Protein AF-A0AAU7DEF0-F1 (afdb_monomer)

Radius of gyration: 30.62 Å; Cα contacts (8 Å, |Δi|>4): 410; chains: 1; bounding box: 79×46×100 Å

Secondary structure (DSSP, 8-state):
-HHHHHHHHHHHHHHHHHHHHHHHHHHHHHHHHHHHHHHHHHHHHHHHHHHHHHHHHHHH-GGGGPPPEE-S----PPEEEEEEEETTEEEEEETT-EEEEETTEEEEEETTEEEEEPPPPPTTT-HHHHTTTT-HHHHHHH-HHHHT-HHHHHHHHHT--GGGS-TTSTT-HHHHHHHHHHHHHHHHHHHT-SSSTT----EEEEEETTEEEEEEEETTSTT-EEEEEEE-TT--EEEEEEEEPTT---SS-HHHHHHHHHT-EEPPP-

Nearest PDB structures (foldseek):
  9c83-assembly1_A  TM=1.981E-01  e=1.181E+00  Escherichia coli
  8aji-assembly3_C  TM=2.945E-01  e=8.736E+00  Lactiplantibacillus plantarum
  1o07-assembly2_B  TM=1.984E-01  e=5.855E+00  Escherichia coli

Structure (mmCIF, N/CA/C/O backbone):
data_AF-A0AAU7DEF0-F1
#
_entry.id   AF-A0AAU7DEF0-F1
#
loop_
_atom_site.group_PDB
_atom_site.id
_atom_site.type_symbol
_atom_site.label_atom_id
_atom_site.label_alt_id
_atom_site.label_comp_id
_atom_site.label_asym_id
_atom_site.label_entity_id
_atom_site.label_seq_id
_atom_site.pdbx_PDB_ins_code
_atom_site.Cartn_x
_atom_site.Cartn_y
_atom_site.Cartn_z
_atom_site.occupancy
_atom_site.B_iso_or_equiv
_atom_site.auth_seq_id
_atom_site.auth_comp_id
_atom_site.auth_asym_id
_atom_site.auth_atom_id
_atom_site.pdbx_PDB_model_num
ATOM 1 N N . MET A 1 1 ? 47.633 28.337 -73.978 1.00 61.78 1 MET A N 1
ATOM 2 C CA . MET A 1 1 ? 47.376 28.626 -72.546 1.00 61.78 1 MET A CA 1
ATOM 3 C C . MET A 1 1 ? 46.068 28.000 -72.057 1.00 61.78 1 MET A C 1
ATOM 5 O O . MET A 1 1 ? 46.052 27.521 -70.930 1.00 61.78 1 MET A O 1
ATOM 9 N N . GLU A 1 2 ? 45.017 27.921 -72.883 1.00 69.06 2 GLU A N 1
ATOM 10 C CA . GLU A 1 2 ? 43.726 27.292 -72.529 1.00 69.06 2 GLU A CA 1
ATOM 11 C C . GLU A 1 2 ? 43.809 25.808 -72.125 1.00 69.06 2 GLU A C 1
ATOM 13 O O . GLU A 1 2 ? 43.290 25.438 -71.073 1.00 69.06 2 GLU A O 1
ATOM 18 N N . ASP A 1 3 ? 44.541 24.969 -72.865 1.00 70.81 3 ASP A N 1
ATOM 19 C CA . ASP A 1 3 ? 44.626 23.524 -72.568 1.00 70.81 3 ASP A CA 1
ATOM 20 C C . ASP A 1 3 ? 45.270 23.202 -71.211 1.00 70.81 3 ASP A C 1
ATOM 22 O O . ASP A 1 3 ? 44.904 22.237 -70.534 1.00 70.81 3 ASP A O 1
ATOM 26 N N . GLN A 1 4 ? 46.220 24.030 -70.765 1.00 70.25 4 GLN A N 1
ATOM 27 C CA . GLN A 1 4 ? 46.799 23.889 -69.430 1.00 70.25 4 GLN A CA 1
ATOM 28 C C . GLN A 1 4 ? 45.780 24.251 -68.347 1.00 70.25 4 GLN A C 1
ATOM 30 O O . GLN A 1 4 ? 45.688 23.536 -67.349 1.00 70.25 4 GLN A O 1
ATOM 35 N N . ALA A 1 5 ? 44.988 25.308 -68.544 1.00 70.94 5 ALA A N 1
ATOM 36 C CA . ALA A 1 5 ? 43.954 25.710 -67.595 1.00 70.94 5 ALA A CA 1
ATOM 37 C C . ALA A 1 5 ? 42.873 24.625 -67.436 1.00 70.94 5 ALA A C 1
ATOM 39 O O . ALA A 1 5 ? 42.496 24.301 -66.308 1.00 70.94 5 ALA A O 1
ATOM 40 N N . LEU A 1 6 ? 42.457 23.986 -68.536 1.00 72.25 6 LEU A N 1
ATOM 41 C CA . LEU A 1 6 ? 41.497 22.874 -68.529 1.00 72.25 6 LEU A CA 1
ATOM 42 C C . LEU A 1 6 ? 42.032 21.635 -67.788 1.00 72.25 6 LEU A C 1
ATOM 44 O O . LEU A 1 6 ? 41.324 21.017 -66.989 1.00 72.25 6 LEU A O 1
ATOM 48 N N . LYS A 1 7 ? 43.314 21.300 -67.973 1.00 74.06 7 LYS A N 1
ATOM 49 C CA . LYS A 1 7 ? 43.960 20.181 -67.268 1.00 74.06 7 LYS A CA 1
ATOM 50 C C . LYS A 1 7 ? 44.062 20.432 -65.759 1.00 74.06 7 LYS A C 1
ATOM 52 O O . LYS A 1 7 ? 43.766 19.542 -64.960 1.00 74.06 7 LYS A O 1
ATOM 57 N N . TRP A 1 8 ? 44.428 21.650 -65.359 1.00 71.12 8 TRP A N 1
ATOM 58 C CA . TRP A 1 8 ? 44.463 22.058 -63.950 1.00 71.12 8 TRP A CA 1
ATOM 59 C C . TRP A 1 8 ? 43.072 22.074 -63.308 1.00 71.12 8 TRP A C 1
ATOM 61 O O . TRP A 1 8 ? 42.929 21.722 -62.133 1.00 71.12 8 TRP A O 1
ATOM 71 N N . TRP A 1 9 ? 42.045 22.419 -64.083 1.00 75.00 9 TRP A N 1
ATOM 72 C CA . TRP A 1 9 ? 40.653 22.381 -63.651 1.00 75.00 9 TRP A CA 1
ATOM 73 C C . TRP A 1 9 ? 40.199 20.947 -63.334 1.00 75.00 9 TRP A C 1
ATOM 75 O O . TRP A 1 9 ? 39.741 20.688 -62.220 1.00 75.00 9 TRP A O 1
ATOM 85 N N . HIS A 1 10 ? 40.440 19.977 -64.223 1.00 73.19 10 HIS A N 1
ATOM 86 C CA . HIS A 1 10 ? 40.107 18.567 -63.968 1.00 73.19 10 HIS A CA 1
ATOM 87 C C . HIS A 1 10 ? 40.844 17.969 -62.758 1.00 73.19 10 HIS A C 1
ATOM 89 O O . HIS A 1 10 ? 40.244 17.236 -61.966 1.00 73.19 10 HIS A O 1
ATOM 95 N N . VAL A 1 11 ? 42.125 18.306 -62.561 1.00 76.50 11 VAL A N 1
ATOM 96 C CA . VAL A 1 11 ? 42.901 17.840 -61.397 1.00 76.50 11 VAL A CA 1
ATOM 97 C C . VAL A 1 11 ? 42.332 18.396 -60.086 1.00 76.50 11 VAL A C 1
ATOM 99 O O . VAL A 1 11 ? 42.209 17.649 -59.111 1.00 76.50 11 VAL A O 1
ATOM 102 N N . ARG A 1 12 ? 41.929 19.675 -60.057 1.00 77.81 12 ARG A N 1
ATOM 103 C CA . ARG A 1 12 ? 41.302 20.305 -58.881 1.00 77.81 12 ARG A CA 1
ATOM 104 C C . ARG A 1 12 ? 39.966 19.659 -58.520 1.00 77.81 12 ARG A C 1
ATOM 106 O O . ARG A 1 12 ? 39.762 19.339 -57.351 1.00 77.81 12 ARG A O 1
ATOM 113 N N . TRP A 1 13 ? 39.103 19.392 -59.499 1.00 77.25 13 TRP A N 1
ATOM 114 C CA . TRP A 1 13 ? 37.825 18.710 -59.259 1.00 77.25 13 TRP A CA 1
ATOM 115 C C . TRP A 1 13 ? 38.003 17.255 -58.816 1.00 77.25 13 TRP A C 1
ATOM 117 O O . TRP A 1 13 ? 37.311 16.804 -57.905 1.00 77.25 13 TRP A O 1
ATOM 127 N N . GLY A 1 14 ? 38.986 16.534 -59.365 1.00 76.81 14 GLY A N 1
ATOM 128 C CA . GLY A 1 14 ? 39.322 15.179 -58.916 1.00 76.81 14 GLY A CA 1
ATOM 129 C C . GLY A 1 14 ? 39.906 15.119 -57.496 1.00 76.81 14 GLY A C 1
ATOM 130 O O . GLY A 1 14 ? 39.751 14.111 -56.801 1.00 76.81 14 GLY A O 1
ATOM 131 N N . LEU A 1 15 ? 40.582 16.179 -57.035 1.00 76.44 15 LEU A N 1
ATOM 132 C CA . LEU A 1 15 ? 41.017 16.311 -55.639 1.00 76.44 15 LEU A CA 1
ATOM 133 C C . LEU A 1 15 ? 39.848 16.681 -54.719 1.00 76.44 15 LEU A C 1
ATOM 135 O O . LEU A 1 15 ? 39.670 16.037 -53.687 1.00 76.44 15 LEU A O 1
ATOM 139 N N . ALA A 1 16 ? 39.028 17.658 -55.114 1.00 77.56 16 ALA A N 1
ATOM 140 C CA . ALA A 1 16 ? 37.844 18.074 -54.365 1.00 77.56 16 ALA A CA 1
ATOM 141 C C . ALA A 1 16 ? 36.856 16.911 -54.177 1.00 77.56 16 ALA A C 1
ATOM 143 O O . ALA A 1 16 ? 36.425 16.653 -53.058 1.00 77.56 16 ALA A O 1
ATOM 144 N N . GLY A 1 17 ? 36.583 16.131 -55.229 1.00 76.44 17 GLY A N 1
ATOM 145 C CA . GLY A 1 17 ? 35.729 14.942 -55.152 1.00 76.44 17 GLY A CA 1
ATOM 146 C C . GLY A 1 17 ? 36.276 13.862 -54.212 1.00 76.44 17 GLY A C 1
ATOM 147 O O . GLY A 1 17 ? 35.520 13.282 -53.434 1.00 76.44 17 GLY A O 1
ATOM 148 N N . ARG A 1 18 ? 37.599 13.633 -54.196 1.00 81.38 18 ARG A N 1
ATOM 149 C CA . ARG A 1 18 ? 38.240 12.707 -53.241 1.00 81.38 18 ARG A CA 1
ATOM 150 C C . ARG A 1 18 ? 38.156 13.204 -51.799 1.00 81.38 18 ARG A C 1
ATOM 152 O O . ARG A 1 18 ? 37.965 12.395 -50.895 1.00 81.38 18 ARG A O 1
ATOM 159 N N . ILE A 1 19 ? 38.285 14.511 -51.579 1.00 82.94 19 ILE A N 1
ATOM 160 C CA . ILE A 1 19 ? 38.142 15.131 -50.257 1.00 82.94 19 ILE A CA 1
ATOM 161 C C . ILE A 1 19 ? 36.691 15.004 -49.773 1.00 82.94 19 ILE A C 1
ATOM 163 O O . ILE A 1 19 ? 36.466 14.483 -48.684 1.00 82.94 19 ILE A O 1
ATOM 167 N N . ILE A 1 20 ? 35.711 15.376 -50.601 1.00 82.75 20 ILE A N 1
ATOM 168 C CA . ILE A 1 20 ? 34.277 15.267 -50.289 1.00 82.75 20 ILE A CA 1
ATOM 169 C C . ILE A 1 20 ? 33.883 13.809 -50.021 1.00 82.75 20 ILE A C 1
ATOM 171 O O . ILE A 1 20 ? 33.224 13.533 -49.025 1.00 82.75 20 ILE A O 1
ATOM 175 N N . SER A 1 21 ? 34.341 12.859 -50.843 1.00 84.38 21 SER A N 1
ATOM 176 C CA . SER A 1 21 ? 34.092 11.425 -50.638 1.00 84.38 21 SER A CA 1
ATOM 177 C C . SER A 1 21 ? 34.670 10.923 -49.308 1.00 84.38 21 SER A C 1
ATOM 179 O O . SER A 1 21 ? 33.987 10.220 -48.565 1.00 84.38 21 SER A O 1
ATOM 181 N N . ARG A 1 22 ? 35.893 11.336 -48.945 1.00 86.44 22 ARG A N 1
ATOM 182 C CA . ARG A 1 22 ? 36.489 11.001 -47.641 1.00 86.44 22 ARG A CA 1
ATOM 183 C C . ARG A 1 22 ? 35.699 11.607 -46.482 1.00 86.44 22 ARG A C 1
ATOM 185 O O . ARG A 1 22 ? 35.439 10.898 -45.514 1.00 86.44 22 ARG A O 1
ATOM 192 N N . PHE A 1 23 ? 35.275 12.866 -46.587 1.00 88.44 23 PHE A N 1
ATOM 193 C CA . PHE A 1 23 ? 34.421 13.501 -45.579 1.00 88.44 23 PHE A CA 1
ATOM 194 C C . PHE A 1 23 ? 33.060 12.807 -45.449 1.00 88.44 23 PHE A C 1
ATOM 196 O O . PHE A 1 23 ? 32.609 12.578 -44.329 1.00 88.44 23 PHE A O 1
ATOM 203 N N . ALA A 1 24 ? 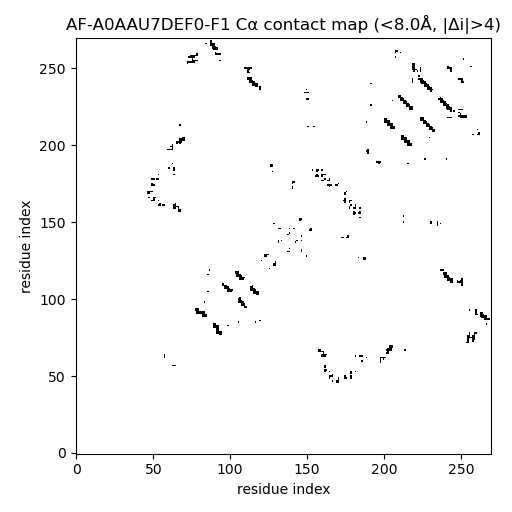32.431 12.406 -46.556 1.00 86.81 24 ALA A N 1
ATOM 204 C CA . ALA A 1 24 ? 31.174 11.658 -46.552 1.00 86.81 24 ALA A CA 1
ATOM 205 C C . ALA A 1 24 ? 31.326 10.280 -45.881 1.00 86.81 24 ALA A C 1
ATOM 207 O O . ALA A 1 24 ? 30.497 9.890 -45.066 1.00 86.81 24 ALA A O 1
ATOM 208 N N . ILE A 1 25 ? 32.422 9.562 -46.150 1.00 89.62 25 ILE A N 1
ATOM 209 C CA . ILE A 1 25 ? 32.708 8.272 -45.501 1.00 89.62 25 ILE A CA 1
ATOM 210 C C . ILE A 1 25 ? 32.951 8.456 -43.997 1.00 89.62 25 ILE A C 1
ATOM 212 O O . ILE A 1 25 ? 32.441 7.679 -43.193 1.00 89.62 25 ILE A O 1
ATOM 216 N N . VAL A 1 26 ? 33.728 9.469 -43.597 1.00 92.56 26 VAL A N 1
ATOM 217 C CA . VAL A 1 26 ? 34.015 9.739 -42.178 1.00 92.56 26 VAL A CA 1
ATOM 218 C C . VAL A 1 26 ? 32.749 10.171 -41.436 1.00 92.56 26 VAL A C 1
ATOM 220 O O . VAL A 1 26 ? 32.452 9.615 -40.383 1.00 92.56 26 VAL A O 1
ATOM 223 N N . SER A 1 27 ? 31.970 11.100 -41.993 1.00 91.38 27 SER A N 1
ATOM 224 C CA . SER A 1 27 ? 30.695 11.533 -41.404 1.00 91.38 27 SER A CA 1
ATOM 225 C C . SER A 1 27 ? 29.680 10.392 -41.331 1.00 91.38 27 SER A C 1
ATOM 227 O O . SER A 1 27 ? 29.086 10.194 -40.277 1.00 91.38 27 SER A O 1
ATOM 229 N N . GLY A 1 28 ? 29.553 9.571 -42.377 1.00 92.31 28 GLY A N 1
ATOM 230 C CA . GLY A 1 28 ? 28.708 8.375 -42.357 1.00 92.31 28 GLY A CA 1
ATOM 231 C C . GLY A 1 28 ? 29.105 7.385 -41.258 1.00 92.31 28 GLY A C 1
ATOM 232 O O . GLY A 1 28 ? 28.240 6.877 -40.548 1.00 92.31 28 GLY A O 1
ATOM 233 N N . LYS A 1 29 ? 30.411 7.161 -41.045 1.00 94.75 29 LYS A N 1
ATOM 234 C CA . LYS A 1 29 ? 30.912 6.332 -39.934 1.00 94.75 29 LYS A CA 1
ATOM 235 C C . LYS A 1 29 ? 30.596 6.933 -38.565 1.00 94.75 29 LYS A C 1
ATOM 237 O O . LYS A 1 29 ? 30.200 6.193 -37.672 1.00 94.75 29 LYS A O 1
ATOM 242 N N . LEU A 1 30 ? 30.754 8.247 -38.400 1.00 95.19 30 LEU A N 1
ATOM 243 C CA . LEU A 1 30 ? 30.431 8.938 -37.147 1.00 95.19 30 LEU A CA 1
ATOM 244 C C . LEU A 1 30 ? 28.935 8.860 -36.836 1.00 95.19 30 LEU A C 1
ATOM 246 O O . LEU A 1 30 ? 28.562 8.515 -35.720 1.00 95.19 30 LEU A O 1
ATOM 250 N N . ILE A 1 31 ? 28.083 9.112 -37.829 1.00 95.69 31 ILE A N 1
ATOM 251 C CA . ILE A 1 31 ? 26.627 9.001 -37.698 1.00 95.69 31 ILE A CA 1
ATOM 252 C C . ILE A 1 31 ? 26.234 7.560 -37.352 1.00 95.69 31 ILE A C 1
ATOM 254 O O . ILE A 1 31 ? 25.486 7.341 -36.403 1.00 95.69 31 ILE A O 1
ATOM 258 N N . GLY A 1 32 ? 26.779 6.570 -38.066 1.00 95.06 32 GLY A N 1
ATOM 259 C CA . GLY A 1 32 ? 26.532 5.156 -37.780 1.00 95.06 32 GLY A CA 1
ATOM 260 C C . GLY A 1 32 ? 26.963 4.750 -36.368 1.00 95.06 32 GLY A C 1
ATOM 261 O O . GLY A 1 32 ? 26.222 4.053 -35.676 1.00 95.06 32 GLY A O 1
ATOM 262 N N . LEU A 1 33 ? 28.120 5.234 -35.905 1.00 96.44 33 LEU A N 1
ATOM 263 C CA . LEU A 1 33 ? 28.590 5.010 -34.538 1.00 96.44 33 LEU A CA 1
ATOM 264 C C . LEU A 1 33 ? 27.649 5.642 -33.503 1.00 96.44 33 LEU A C 1
ATOM 266 O O . LEU A 1 33 ? 27.323 4.994 -32.514 1.00 96.44 33 LEU A O 1
ATOM 270 N N . LEU A 1 34 ? 27.180 6.871 -33.734 1.00 96.69 34 LEU A N 1
ATOM 271 C CA . LEU A 1 34 ? 26.226 7.541 -32.845 1.00 96.69 34 LEU A CA 1
ATOM 272 C C . LEU A 1 34 ? 24.901 6.777 -32.750 1.00 96.69 34 LEU A C 1
ATOM 274 O O . LEU A 1 34 ? 24.396 6.583 -31.647 1.00 96.69 34 LEU A O 1
ATOM 278 N N . PHE A 1 35 ? 24.367 6.287 -33.873 1.00 97.00 35 PHE A N 1
ATOM 279 C CA . PHE A 1 35 ? 23.164 5.449 -33.865 1.00 97.00 35 PHE A CA 1
ATOM 280 C C . PHE A 1 35 ? 23.375 4.141 -33.107 1.00 97.00 35 PHE A C 1
ATOM 282 O O . PHE A 1 35 ? 22.505 3.743 -32.337 1.00 97.00 35 PHE A O 1
ATOM 289 N N . LEU A 1 36 ? 24.528 3.491 -33.283 1.00 96.69 36 LEU A N 1
ATOM 290 C CA . LEU A 1 36 ? 24.849 2.266 -32.558 1.00 96.69 36 LEU A CA 1
ATOM 291 C C . LEU A 1 36 ? 24.924 2.515 -31.047 1.00 96.69 36 LEU A C 1
ATOM 293 O O . LEU A 1 36 ? 24.312 1.781 -30.276 1.00 96.69 36 LEU A O 1
ATOM 297 N N . VAL A 1 37 ? 25.627 3.569 -30.624 1.00 96.75 37 VAL A N 1
ATOM 298 C CA . VAL A 1 37 ? 25.714 3.966 -29.210 1.00 96.75 37 VAL A CA 1
ATOM 299 C C . VAL A 1 37 ? 24.327 4.289 -28.654 1.00 96.75 37 VAL A C 1
ATOM 301 O O . VAL A 1 37 ? 23.988 3.825 -27.568 1.00 96.75 37 VAL A O 1
ATOM 304 N N . GLY A 1 38 ? 23.501 5.018 -29.410 1.00 96.69 38 GLY A N 1
ATOM 305 C CA . GLY A 1 38 ? 22.121 5.320 -29.033 1.00 96.69 38 GLY A CA 1
ATOM 306 C C . GLY A 1 38 ? 21.263 4.064 -28.872 1.00 96.69 38 GLY A C 1
ATOM 307 O O . GLY A 1 38 ? 20.579 3.919 -27.862 1.00 96.69 38 GLY A O 1
ATOM 308 N N . ALA A 1 39 ? 21.343 3.122 -29.814 1.00 96.25 39 ALA A N 1
ATOM 309 C CA . ALA A 1 39 ? 20.595 1.867 -29.769 1.00 96.25 39 ALA A CA 1
ATOM 310 C C . ALA A 1 39 ? 21.022 0.977 -28.593 1.00 96.25 39 ALA A C 1
ATOM 312 O O . ALA A 1 39 ? 20.170 0.437 -27.887 1.00 96.25 39 ALA A O 1
ATOM 313 N N . VAL A 1 40 ? 22.331 0.858 -28.341 1.00 96.31 40 VAL A N 1
ATOM 314 C CA . VAL A 1 40 ? 22.860 0.116 -27.186 1.00 96.31 40 VAL A CA 1
ATOM 315 C C . VAL A 1 40 ? 22.429 0.784 -25.882 1.00 96.31 40 VAL A C 1
ATOM 317 O O . VAL A 1 40 ? 21.938 0.101 -24.986 1.00 96.31 40 VAL A O 1
ATOM 320 N N . GLY A 1 41 ? 22.551 2.110 -25.786 1.00 95.06 41 GLY A N 1
ATOM 321 C CA . GLY A 1 41 ? 22.116 2.872 -24.616 1.00 95.06 41 GLY A CA 1
ATOM 322 C C . GLY A 1 41 ? 20.627 2.687 -24.328 1.00 95.06 41 GLY A C 1
ATOM 323 O O . GLY A 1 41 ? 20.252 2.380 -23.198 1.00 95.06 41 GLY A O 1
ATOM 324 N N . TRP A 1 42 ? 19.783 2.784 -25.358 1.00 95.19 42 TRP A N 1
ATOM 325 C CA . TRP A 1 42 ? 18.347 2.538 -25.239 1.00 95.19 42 TRP A CA 1
ATOM 326 C C . TRP A 1 42 ? 18.038 1.103 -24.804 1.00 95.19 42 TRP A C 1
ATOM 328 O O . TRP A 1 42 ? 17.232 0.897 -23.900 1.00 95.19 42 TRP A O 1
ATOM 338 N N . GLY A 1 43 ? 18.713 0.109 -25.390 1.00 94.12 43 GLY A N 1
ATOM 339 C CA . GLY A 1 43 ? 18.567 -1.295 -25.003 1.00 94.12 43 GLY A CA 1
ATOM 340 C C . GLY A 1 43 ? 18.928 -1.542 -23.537 1.00 94.12 43 GLY A C 1
ATOM 341 O O . GLY A 1 43 ? 18.188 -2.219 -22.827 1.00 94.12 43 GLY A O 1
ATOM 342 N N . VAL A 1 44 ? 20.017 -0.944 -23.048 1.00 92.62 44 VAL A N 1
ATOM 343 C CA . VAL A 1 44 ? 20.423 -1.035 -21.636 1.00 92.62 44 VAL A CA 1
ATOM 344 C C . VAL A 1 44 ? 19.386 -0.387 -20.718 1.00 92.62 44 VAL A C 1
ATOM 346 O O . VAL A 1 44 ? 18.987 -1.001 -19.729 1.00 92.62 44 VAL A O 1
ATOM 349 N N . LEU A 1 45 ? 18.910 0.818 -21.048 1.00 92.12 45 LEU A N 1
ATOM 350 C CA . LEU A 1 45 ? 17.872 1.500 -20.267 1.00 92.12 45 LEU A CA 1
ATOM 351 C C . LEU A 1 45 ? 16.576 0.692 -20.221 1.00 92.12 45 LEU A C 1
ATOM 353 O O . LEU A 1 45 ? 15.991 0.539 -19.153 1.00 92.12 45 LEU A O 1
ATOM 357 N N . TYR A 1 46 ? 16.167 0.127 -21.354 1.00 91.31 46 TYR A N 1
ATOM 358 C CA . TYR A 1 46 ? 14.991 -0.727 -21.449 1.00 91.31 46 TYR A CA 1
ATOM 359 C C . TYR A 1 46 ? 15.102 -1.974 -20.560 1.00 91.31 46 TYR A C 1
ATOM 361 O O . TYR A 1 46 ? 14.169 -2.310 -19.836 1.00 91.31 46 TYR A O 1
ATOM 369 N N . LEU A 1 47 ? 16.261 -2.638 -20.555 1.00 92.06 47 LEU A N 1
ATOM 370 C CA . LEU A 1 47 ? 16.509 -3.815 -19.715 1.00 92.06 47 LEU A CA 1
ATOM 371 C C . LEU A 1 47 ? 16.561 -3.483 -18.215 1.00 92.06 47 LEU A C 1
ATOM 373 O O . LEU A 1 47 ? 16.168 -4.311 -17.386 1.00 92.06 47 LEU A O 1
ATOM 377 N N . LEU A 1 48 ? 17.038 -2.284 -17.872 1.00 92.88 48 LEU A N 1
ATOM 378 C CA . LEU A 1 48 ? 17.142 -1.784 -16.500 1.00 92.88 48 LEU A CA 1
ATOM 379 C C . LEU A 1 48 ? 15.872 -1.090 -15.996 1.00 92.88 48 LEU A C 1
ATOM 381 O O . LEU A 1 48 ? 15.793 -0.805 -14.800 1.00 92.88 48 LEU A O 1
ATOM 385 N N . GLN A 1 49 ? 14.893 -0.825 -16.864 1.00 92.38 49 GLN A N 1
ATOM 386 C CA . GLN A 1 49 ? 13.730 0.004 -16.547 1.00 92.38 49 GLN A CA 1
ATOM 387 C C . GLN A 1 49 ? 12.997 -0.430 -15.266 1.00 92.38 49 GLN A C 1
ATOM 389 O O . GLN A 1 49 ? 12.796 0.444 -14.424 1.00 92.38 49 GLN A O 1
ATOM 394 N N . PRO A 1 50 ? 12.685 -1.722 -15.019 1.00 92.00 50 PRO A N 1
ATOM 395 C CA . PRO A 1 50 ? 12.007 -2.119 -13.784 1.00 92.00 50 PRO A CA 1
ATOM 396 C C . PRO A 1 50 ? 12.801 -1.747 -12.528 1.00 92.00 50 PRO A C 1
ATOM 398 O O . PRO A 1 50 ? 12.244 -1.256 -11.552 1.00 92.00 50 PRO A O 1
ATOM 401 N N . TRP A 1 51 ? 14.125 -1.927 -12.563 1.00 95.56 51 TRP A N 1
ATOM 402 C CA . TRP A 1 51 ? 14.991 -1.574 -11.441 1.00 95.56 51 TRP A CA 1
ATOM 403 C C . TRP A 1 51 ? 15.086 -0.060 -11.256 1.00 95.56 51 TRP A C 1
ATOM 405 O O . TRP A 1 51 ? 14.916 0.423 -10.139 1.00 95.56 51 TRP A O 1
ATOM 415 N N . LEU A 1 52 ? 15.307 0.693 -12.338 1.00 94.56 52 LEU A N 1
ATOM 416 C CA . LEU A 1 52 ? 15.380 2.154 -12.288 1.00 94.56 52 LEU A CA 1
ATOM 417 C C . LEU A 1 52 ? 14.080 2.759 -11.749 1.00 94.56 52 LEU A C 1
ATOM 419 O O . LEU A 1 52 ? 14.133 3.587 -10.842 1.00 94.56 52 LEU A O 1
ATOM 423 N N . SER A 1 53 ? 12.929 2.312 -12.255 1.00 93.12 53 SER A N 1
ATOM 424 C CA . SER A 1 53 ? 11.615 2.779 -11.814 1.00 93.12 53 SER A CA 1
ATOM 425 C C . SER A 1 53 ? 11.350 2.437 -10.350 1.00 93.12 53 SER A C 1
ATOM 427 O O . SER A 1 53 ? 10.986 3.331 -9.595 1.00 93.12 53 SER A O 1
ATOM 429 N N . SER A 1 54 ? 11.603 1.201 -9.907 1.00 95.44 54 SER A N 1
ATOM 430 C CA . SER A 1 54 ? 11.373 0.815 -8.508 1.00 95.44 54 SER A CA 1
ATOM 431 C C . SER A 1 54 ? 12.296 1.540 -7.525 1.00 95.44 54 SER A C 1
ATOM 433 O O . SER A 1 54 ? 11.856 1.944 -6.452 1.00 95.44 54 SER A O 1
ATOM 435 N N . GLN A 1 55 ? 13.565 1.751 -7.884 1.00 95.88 55 GLN A N 1
ATOM 436 C CA . GLN A 1 55 ? 14.503 2.514 -7.053 1.00 95.88 55 GLN A CA 1
ATOM 437 C C . GLN A 1 55 ? 14.166 4.005 -7.026 1.00 95.88 55 GLN A C 1
ATOM 439 O O . GLN A 1 55 ? 14.331 4.657 -5.999 1.00 95.88 55 GLN A O 1
ATOM 444 N N . HIS A 1 56 ? 13.704 4.563 -8.145 1.00 94.44 56 HIS A N 1
ATOM 445 C CA . HIS A 1 56 ? 13.226 5.939 -8.189 1.00 94.44 56 HIS A CA 1
ATOM 446 C C . HIS A 1 56 ? 11.969 6.116 -7.334 1.00 94.44 56 HIS A C 1
ATOM 448 O O . HIS A 1 56 ? 11.915 7.041 -6.531 1.00 94.44 56 HIS A O 1
ATOM 454 N N . LEU A 1 57 ? 11.017 5.186 -7.438 1.00 93.19 57 LEU A N 1
ATOM 455 C CA . LEU A 1 57 ? 9.787 5.200 -6.658 1.00 93.19 57 LEU A CA 1
ATOM 456 C C . LEU A 1 57 ? 10.074 5.093 -5.152 1.00 93.19 57 LEU A C 1
ATOM 458 O O . LEU A 1 57 ? 9.577 5.910 -4.390 1.00 93.19 57 LEU A O 1
ATOM 462 N N . GLY A 1 58 ? 10.960 4.184 -4.728 1.00 93.19 58 GLY A N 1
ATOM 463 C CA . GLY A 1 58 ? 11.378 4.079 -3.321 1.00 93.19 58 GLY A CA 1
ATOM 464 C C . GLY A 1 58 ? 12.141 5.301 -2.788 1.00 93.19 58 GLY A C 1
ATOM 465 O O . GLY A 1 58 ? 12.144 5.549 -1.588 1.00 93.19 58 GLY A O 1
ATOM 466 N N . LYS A 1 59 ? 12.778 6.093 -3.663 1.00 92.44 59 LYS A N 1
ATOM 467 C CA . LYS A 1 59 ? 13.379 7.385 -3.279 1.00 92.44 59 LYS A CA 1
ATOM 468 C C . LYS A 1 59 ? 12.338 8.490 -3.124 1.00 92.44 59 LYS A C 1
ATOM 470 O O . LYS A 1 59 ? 12.552 9.385 -2.314 1.00 92.44 59 LYS A O 1
ATOM 475 N N . ILE A 1 60 ? 11.273 8.456 -3.927 1.00 90.75 60 ILE A N 1
ATOM 476 C CA . ILE A 1 60 ? 10.157 9.406 -3.837 1.00 90.75 60 ILE A CA 1
ATOM 477 C C . ILE A 1 60 ? 9.326 9.116 -2.587 1.00 90.75 60 ILE A C 1
ATOM 479 O O . ILE A 1 60 ? 9.010 10.045 -1.852 1.00 90.75 60 ILE A O 1
ATOM 483 N N . ASP A 1 61 ? 9.017 7.842 -2.334 1.00 90.81 61 ASP A N 1
ATOM 484 C CA . ASP A 1 61 ? 8.255 7.399 -1.169 1.00 90.81 61 ASP A CA 1
ATOM 485 C C . ASP A 1 61 ? 9.031 6.345 -0.358 1.00 90.81 61 ASP A C 1
ATOM 487 O O . ASP A 1 61 ? 8.962 5.141 -0.647 1.00 90.81 61 ASP A O 1
ATOM 491 N N . PRO A 1 62 ? 9.763 6.770 0.689 1.00 91.12 62 PRO A N 1
ATOM 492 C CA . PRO A 1 62 ? 10.501 5.860 1.560 1.00 91.12 62 PRO A CA 1
ATOM 493 C C . PRO A 1 62 ? 9.618 4.843 2.301 1.00 91.12 62 PRO A C 1
ATOM 495 O O . PRO A 1 62 ? 10.138 3.834 2.784 1.00 91.12 62 PRO A O 1
ATOM 498 N N . GLN A 1 63 ? 8.294 5.055 2.387 1.00 91.12 63 GLN A N 1
ATOM 499 C CA . GLN A 1 63 ? 7.378 4.094 3.019 1.00 91.12 63 GLN A CA 1
ATOM 500 C C . GLN A 1 63 ? 7.333 2.755 2.281 1.00 91.12 63 GLN A C 1
ATOM 502 O O . GLN A 1 63 ? 7.015 1.725 2.875 1.00 91.12 63 GLN A O 1
ATOM 507 N N . LEU A 1 64 ? 7.706 2.725 1.001 1.00 93.69 64 LEU A N 1
ATOM 508 C CA . LEU A 1 64 ? 7.722 1.495 0.211 1.00 93.69 64 LEU A CA 1
ATOM 509 C C . LEU A 1 64 ? 8.729 0.462 0.721 1.00 93.69 64 LEU A C 1
ATOM 511 O O . LEU A 1 64 ? 8.538 -0.734 0.495 1.00 93.69 64 LEU A O 1
ATOM 515 N N . SER A 1 65 ? 9.756 0.892 1.454 1.00 95.25 65 SER A N 1
ATOM 516 C CA . SER A 1 65 ? 10.711 -0.007 2.109 1.00 95.25 65 SER A CA 1
ATOM 517 C C . SER A 1 65 ? 10.226 -0.523 3.473 1.00 95.25 65 SER A C 1
ATOM 519 O O . SER A 1 65 ? 10.851 -1.423 4.032 1.00 95.25 65 SER A O 1
ATOM 521 N N . ILE A 1 66 ? 9.123 0.000 4.022 1.00 94.88 66 ILE A N 1
ATOM 522 C CA . ILE A 1 66 ? 8.570 -0.444 5.311 1.00 94.88 66 ILE A CA 1
ATOM 523 C C . ILE A 1 66 ? 7.796 -1.738 5.109 1.00 94.88 66 ILE A C 1
ATOM 525 O O . ILE A 1 66 ? 6.902 -1.805 4.271 1.00 94.88 66 ILE A O 1
ATOM 529 N N . ILE A 1 67 ? 8.101 -2.759 5.902 1.00 96.12 67 ILE A N 1
ATOM 530 C CA . ILE A 1 67 ? 7.310 -3.990 5.953 1.00 96.12 67 ILE A CA 1
ATOM 531 C C . ILE A 1 67 ? 6.353 -3.953 7.152 1.00 96.12 67 ILE A C 1
ATOM 533 O O . ILE A 1 67 ? 6.738 -3.436 8.205 1.00 96.12 67 ILE A O 1
ATOM 537 N N . PRO A 1 68 ? 5.132 -4.503 7.025 1.00 96.25 68 PRO A N 1
ATOM 538 C CA . PRO A 1 68 ? 4.202 -4.585 8.141 1.00 96.25 68 PRO A CA 1
ATOM 539 C C . PRO A 1 68 ? 4.779 -5.354 9.335 1.00 96.25 68 PRO A C 1
ATOM 541 O O . PRO A 1 68 ? 5.385 -6.414 9.165 1.00 96.25 68 PRO A O 1
ATOM 544 N N . VAL A 1 69 ? 4.542 -4.855 10.549 1.00 95.50 69 VAL A N 1
ATOM 545 C CA . VAL A 1 69 ? 4.928 -5.520 11.809 1.00 95.50 69 VAL A CA 1
ATOM 546 C C . VAL A 1 69 ? 3.708 -5.791 12.692 1.00 95.50 69 VAL A C 1
ATOM 548 O O . VAL A 1 69 ? 2.674 -5.153 12.546 1.00 95.50 69 VAL A O 1
ATOM 551 N N . SER A 1 70 ? 3.766 -6.753 13.612 1.00 92.94 70 SER A N 1
ATOM 552 C CA . SER A 1 70 ? 2.648 -6.974 14.548 1.00 92.94 70 SER A CA 1
ATOM 553 C C . SER A 1 70 ? 2.494 -5.787 15.499 1.00 92.94 70 SER A C 1
ATOM 555 O O . SER A 1 70 ? 3.491 -5.280 16.012 1.00 92.94 70 SER A O 1
ATOM 557 N N . ILE A 1 71 ? 1.252 -5.398 15.801 1.00 88.94 71 ILE A N 1
ATOM 558 C CA . ILE A 1 71 ? 0.971 -4.457 16.893 1.00 88.94 71 ILE A CA 1
ATOM 559 C C . ILE A 1 71 ? 1.383 -5.098 18.225 1.00 88.94 71 ILE A C 1
ATOM 561 O O . ILE A 1 71 ? 1.060 -6.260 18.494 1.00 88.94 71 ILE A O 1
ATOM 565 N N . SER A 1 72 ? 2.120 -4.344 19.046 1.00 85.88 72 SER A N 1
ATOM 566 C CA . SER A 1 72 ? 2.617 -4.808 20.348 1.00 85.88 72 SER A CA 1
ATOM 567 C C . SER A 1 72 ? 1.530 -4.820 21.423 1.00 85.88 72 SER A C 1
ATOM 569 O O . SER A 1 72 ? 1.473 -5.752 22.223 1.00 85.88 72 SER A O 1
ATOM 571 N N . ASN A 1 73 ? 0.671 -3.795 21.455 1.00 86.12 73 ASN A N 1
ATOM 572 C CA . ASN A 1 73 ? -0.431 -3.712 22.410 1.00 86.12 73 ASN A CA 1
ATOM 573 C C . ASN A 1 73 ? -1.654 -4.465 21.872 1.00 86.12 73 ASN A C 1
ATOM 575 O O . ASN A 1 73 ? -2.234 -4.057 20.870 1.00 86.12 73 ASN A O 1
ATOM 579 N N . LYS A 1 74 ? -2.042 -5.549 22.550 1.00 85.62 74 LYS A N 1
ATOM 580 C CA . LYS A 1 74 ? -3.235 -6.355 22.238 1.00 85.62 74 LYS A CA 1
ATOM 581 C C . LYS A 1 74 ? -4.353 -6.194 23.271 1.00 85.62 74 LYS A C 1
ATOM 583 O O . LYS A 1 74 ? -5.315 -6.950 23.236 1.00 85.62 74 LYS A O 1
ATOM 588 N N . ALA A 1 75 ? -4.203 -5.276 24.226 1.00 90.50 75 ALA A N 1
ATOM 589 C CA . ALA A 1 75 ? -5.251 -5.008 25.198 1.00 90.50 75 ALA A CA 1
ATOM 590 C C . ALA A 1 75 ? -6.457 -4.354 24.511 1.00 90.50 75 ALA A C 1
ATOM 592 O O . ALA A 1 75 ? -6.317 -3.689 23.482 1.00 90.50 75 ALA A O 1
ATOM 593 N N . GLU A 1 76 ? -7.634 -4.563 25.093 1.00 90.19 76 GLU A N 1
ATOM 594 C CA . GLU A 1 76 ? -8.912 -4.052 24.607 1.00 90.19 76 GLU A CA 1
ATOM 595 C C . GLU A 1 76 ? -9.541 -3.162 25.680 1.00 90.19 76 GLU A C 1
ATOM 597 O O . GLU A 1 76 ? -9.663 -3.555 26.844 1.00 90.19 76 GLU A O 1
ATOM 602 N N . SER A 1 77 ? -9.940 -1.953 25.288 1.00 89.00 77 SER A N 1
ATOM 603 C CA . SER A 1 77 ? -10.648 -1.020 26.165 1.00 89.00 77 SER A CA 1
ATOM 604 C C . SER A 1 77 ? -12.162 -1.292 26.190 1.00 89.00 77 SER A C 1
ATOM 606 O O . SER A 1 77 ? -12.723 -1.775 25.205 1.00 89.00 77 SER A O 1
ATOM 608 N N . PRO A 1 78 ? -12.879 -0.942 27.277 1.00 86.75 78 PRO A N 1
ATOM 609 C CA . PRO A 1 78 ? -14.336 -1.041 27.315 1.00 86.75 78 PRO A CA 1
ATOM 610 C C . PRO A 1 78 ? -15.008 -0.169 26.244 1.00 86.75 78 PRO A C 1
ATOM 612 O O . PRO A 1 78 ? -14.789 1.044 26.182 1.00 86.75 78 PRO A O 1
ATOM 615 N N . LEU A 1 79 ? -15.880 -0.779 25.442 1.00 86.56 79 LEU A N 1
ATOM 616 C CA . LEU A 1 79 ? -16.661 -0.096 24.408 1.00 86.56 79 LEU A CA 1
ATOM 617 C C . LEU A 1 79 ? -18.001 0.423 24.939 1.00 86.56 79 LEU A C 1
ATOM 619 O O . LEU A 1 79 ? -18.473 0.029 26.007 1.00 86.56 79 LEU A O 1
ATOM 623 N N . SER A 1 80 ? -18.626 1.288 24.146 1.00 82.38 80 SER A N 1
ATOM 624 C CA . SER A 1 80 ? -20.016 1.694 24.311 1.00 82.38 80 SER A CA 1
ATOM 625 C C . SER A 1 80 ? -20.981 0.559 23.996 1.00 82.38 80 SER A C 1
ATOM 627 O O . SER A 1 80 ? -20.699 -0.343 23.207 1.00 82.38 80 SER A O 1
ATOM 629 N N . ASN A 1 81 ? -22.177 0.658 24.574 1.00 78.44 81 ASN A N 1
ATOM 630 C CA . ASN A 1 81 ? -23.318 -0.177 24.201 1.00 78.44 81 ASN A CA 1
ATOM 631 C C . ASN A 1 81 ? -23.954 0.258 22.865 1.00 78.44 81 ASN A C 1
ATOM 633 O O . ASN A 1 81 ? -24.870 -0.406 22.381 1.00 78.44 81 ASN A O 1
ATOM 637 N N . SER A 1 82 ? -23.488 1.361 22.271 1.00 80.88 82 SER A N 1
ATOM 638 C CA . SER A 1 82 ? -23.927 1.833 20.958 1.00 80.88 82 SER A CA 1
ATOM 639 C C . SER A 1 82 ? -23.265 1.035 19.836 1.00 80.88 82 SER A C 1
ATOM 641 O O . SER A 1 82 ? -22.042 1.056 19.684 1.00 80.88 82 SER A O 1
ATOM 643 N N . ASN A 1 83 ? -24.092 0.379 19.023 1.00 85.56 83 ASN A N 1
ATOM 644 C CA . ASN A 1 83 ? -23.662 -0.256 17.784 1.00 85.56 83 ASN A CA 1
ATOM 645 C C . ASN A 1 83 ? -23.830 0.721 16.615 1.00 85.56 83 ASN A C 1
ATOM 647 O O . ASN A 1 83 ? -24.812 1.464 16.561 1.00 85.56 83 ASN A O 1
ATOM 651 N N . ILE A 1 84 ? -22.902 0.670 15.669 1.00 85.69 84 ILE A N 1
ATOM 652 C CA . ILE A 1 84 ? -23.060 1.223 14.328 1.00 85.69 84 ILE A CA 1
ATOM 653 C C . ILE A 1 84 ? -23.182 0.060 13.365 1.00 85.69 84 ILE A C 1
ATOM 655 O O . ILE A 1 84 ? -22.473 -0.936 13.502 1.00 85.69 84 ILE A O 1
ATOM 659 N N . GLU A 1 85 ? -24.071 0.217 12.396 1.00 87.31 85 GLU A N 1
ATOM 660 C CA . GLU A 1 85 ? -24.129 -0.627 11.218 1.00 87.31 85 GLU A CA 1
ATOM 661 C C . GLU A 1 85 ? -23.611 0.170 10.019 1.00 87.31 85 GLU A C 1
ATOM 663 O O . GLU A 1 85 ? -24.078 1.280 9.759 1.00 87.31 85 GLU A O 1
ATOM 668 N N . HIS A 1 86 ? -22.632 -0.386 9.312 1.00 83.94 86 HIS A N 1
ATOM 669 C CA . HIS A 1 86 ? -22.065 0.178 8.090 1.00 83.94 86 HIS A CA 1
ATOM 670 C C . HIS A 1 86 ? -21.830 -0.967 7.107 1.00 83.94 86 HIS A C 1
ATOM 672 O O . HIS A 1 86 ? -21.041 -1.868 7.381 1.00 83.94 86 HIS A O 1
ATOM 678 N N . TYR A 1 87 ? -22.551 -0.951 5.984 1.00 79.75 87 TYR A N 1
ATOM 679 C CA . TYR A 1 87 ? -22.389 -1.878 4.852 1.00 79.75 87 TYR A CA 1
ATOM 680 C C . TYR A 1 87 ? -22.259 -3.357 5.208 1.00 79.75 87 TYR A C 1
ATOM 682 O O . TYR A 1 87 ? -21.320 -4.039 4.806 1.00 79.75 87 TYR A O 1
ATOM 690 N N . GLY A 1 88 ? -23.240 -3.869 5.946 1.00 83.62 88 GLY A N 1
ATOM 691 C CA . GLY A 1 88 ? -23.273 -5.287 6.289 1.00 83.62 88 GLY A CA 1
ATOM 692 C C . GLY A 1 88 ? -22.308 -5.667 7.411 1.00 83.62 88 GLY A C 1
ATOM 693 O O . GLY A 1 88 ? -22.131 -6.856 7.668 1.00 83.62 88 GLY A O 1
ATOM 694 N N . PHE A 1 89 ? -21.721 -4.689 8.105 1.00 87.50 89 PHE A N 1
ATOM 695 C CA . PHE A 1 89 ? -20.955 -4.889 9.329 1.00 87.50 89 PHE A CA 1
ATOM 696 C C . PHE A 1 89 ? -21.573 -4.117 10.487 1.00 87.50 89 PHE A C 1
ATOM 698 O O . PHE A 1 89 ? -22.001 -2.976 10.338 1.00 87.50 89 PHE A O 1
ATOM 705 N N . ILE A 1 90 ? -21.579 -4.739 11.662 1.00 90.19 90 ILE A N 1
ATOM 706 C CA . ILE A 1 90 ? -21.948 -4.126 12.931 1.00 90.19 90 ILE A CA 1
ATOM 707 C C . ILE A 1 90 ? -20.699 -4.058 13.799 1.00 90.19 90 ILE A C 1
ATOM 709 O O . ILE A 1 90 ? -20.026 -5.069 13.988 1.00 90.19 90 ILE A O 1
ATOM 713 N N . PHE A 1 91 ? -20.430 -2.899 14.385 1.00 89.44 91 PHE A N 1
ATOM 714 C CA . PHE A 1 91 ? -19.334 -2.708 15.334 1.00 89.44 91 PHE A CA 1
ATOM 715 C C . PHE A 1 91 ? -19.727 -1.736 16.440 1.00 89.44 91 PHE A C 1
ATOM 717 O O . PHE A 1 91 ? -20.691 -0.975 16.331 1.00 89.44 91 PHE A O 1
ATOM 724 N N . ARG A 1 92 ? -18.987 -1.780 17.544 1.00 91.12 92 ARG A N 1
ATOM 725 C CA . ARG A 1 92 ? -19.197 -0.917 18.705 1.00 91.12 92 ARG A CA 1
ATOM 726 C C . ARG A 1 92 ? -18.207 0.226 18.699 1.00 91.12 92 ARG A C 1
ATOM 728 O O . ARG A 1 92 ? -17.033 0.043 18.392 1.00 91.12 92 ARG A O 1
ATOM 735 N N . LEU A 1 93 ? -18.686 1.401 19.090 1.00 88.00 93 LEU A N 1
ATOM 736 C CA . LEU A 1 93 ? -17.831 2.567 19.255 1.00 88.00 93 LEU A CA 1
ATOM 737 C C . LEU A 1 93 ? -17.251 2.680 20.667 1.00 88.00 93 LEU A C 1
ATOM 739 O O . LEU A 1 93 ? -17.862 2.211 21.627 1.00 88.00 93 LEU A O 1
ATOM 743 N N . PRO A 1 94 ? -16.139 3.405 20.834 1.00 83.69 94 PRO A N 1
ATOM 744 C CA . PRO A 1 94 ? -15.681 3.881 22.131 1.00 83.69 94 PRO A CA 1
ATOM 745 C C . PRO A 1 94 ? -16.711 4.830 22.764 1.00 83.69 94 PRO A C 1
ATOM 747 O O . PRO A 1 94 ? -17.458 5.524 22.073 1.00 83.69 94 PRO A O 1
ATOM 750 N N . ASN A 1 95 ? -16.721 4.912 24.098 1.00 75.56 95 ASN A N 1
ATOM 751 C CA . ASN A 1 95 ? -17.723 5.626 24.915 1.00 75.56 95 ASN A CA 1
ATOM 752 C C . ASN A 1 95 ? -17.850 7.149 24.683 1.00 75.56 95 ASN A C 1
ATOM 754 O O . ASN A 1 95 ? -18.639 7.808 25.357 1.00 75.56 95 ASN A O 1
ATOM 758 N N . LYS A 1 96 ? -17.070 7.728 23.768 1.00 76.44 96 LYS A N 1
ATOM 759 C CA . LYS A 1 96 ? -16.913 9.180 23.591 1.00 76.44 96 LYS A CA 1
ATOM 760 C C . LYS A 1 96 ? -17.327 9.691 22.204 1.00 76.44 96 LYS A C 1
ATOM 762 O O . LYS A 1 96 ? -17.273 10.898 21.980 1.00 76.44 96 LYS A O 1
ATOM 767 N N . GLY A 1 97 ? -17.697 8.805 21.276 1.00 80.19 97 GLY A N 1
ATOM 768 C CA . GLY A 1 97 ? -17.995 9.164 19.885 1.00 80.19 97 GLY A CA 1
ATOM 769 C C . GLY A 1 97 ? -19.476 9.445 19.628 1.00 80.19 97 GLY A C 1
ATOM 770 O O . GLY A 1 97 ? -20.343 8.739 20.141 1.00 80.19 97 GLY A O 1
ATOM 771 N N . ILE A 1 98 ? -19.773 10.446 18.793 1.00 84.25 98 ILE A N 1
ATOM 772 C CA . ILE A 1 98 ? -21.127 10.708 18.279 1.00 84.25 98 ILE A CA 1
ATOM 773 C C . ILE A 1 98 ? -21.158 10.392 16.786 1.00 84.25 98 ILE A C 1
ATOM 775 O O . ILE A 1 98 ? -20.507 11.070 15.991 1.00 84.25 98 ILE A O 1
ATOM 779 N N . ALA A 1 99 ? -21.943 9.383 16.415 1.00 86.81 99 ALA A N 1
ATOM 780 C CA . ALA A 1 99 ? -22.087 8.928 15.039 1.00 86.81 99 ALA A CA 1
ATOM 781 C C . ALA A 1 99 ? -23.113 9.757 14.258 1.00 86.81 99 ALA A C 1
ATOM 783 O O . ALA A 1 99 ? -24.200 10.058 14.760 1.00 86.81 99 ALA A O 1
ATOM 784 N N . ARG A 1 100 ? -22.786 10.090 13.011 1.00 86.00 100 ARG A N 1
ATOM 785 C CA . ARG A 1 100 ? -23.699 10.643 12.010 1.00 86.00 100 ARG A CA 1
ATOM 786 C C . ARG A 1 100 ? -23.371 10.044 10.652 1.00 86.00 100 ARG A C 1
ATOM 788 O O . ARG A 1 100 ? -22.231 10.112 10.206 1.00 86.00 100 ARG A O 1
ATOM 795 N N . THR A 1 101 ? -24.382 9.521 9.976 1.00 83.75 101 THR A N 1
ATOM 796 C CA . THR A 1 101 ? -24.254 9.078 8.586 1.00 83.75 101 THR A CA 1
ATOM 797 C C . THR A 1 101 ? -24.710 10.204 7.672 1.00 83.75 101 THR A C 1
ATOM 799 O O . THR A 1 101 ? -25.818 10.720 7.831 1.00 83.75 101 THR A O 1
ATOM 802 N N . ILE A 1 102 ? -23.844 10.612 6.749 1.00 81.38 102 ILE A N 1
ATOM 803 C CA . ILE A 1 102 ? -24.147 11.611 5.723 1.00 81.38 102 ILE A CA 1
ATOM 804 C C . ILE A 1 102 ? -23.970 10.920 4.379 1.00 81.38 102 ILE A C 1
ATOM 806 O O . ILE A 1 102 ? -22.889 10.428 4.070 1.00 81.38 102 ILE A O 1
ATOM 810 N N . GLU A 1 103 ? -25.057 10.859 3.610 1.00 80.94 103 GLU A N 1
ATOM 811 C CA . GLU A 1 103 ? -25.163 10.068 2.382 1.00 80.94 103 GLU A CA 1
ATOM 812 C C . GLU A 1 103 ? -24.831 8.587 2.613 1.00 80.94 103 GLU A C 1
ATOM 814 O O . GLU A 1 103 ? -25.705 7.796 2.956 1.00 80.94 103 GLU A O 1
ATOM 819 N N . GLN A 1 104 ? -23.568 8.226 2.411 1.00 80.25 104 GLN A N 1
ATOM 820 C CA . GLN A 1 104 ? -23.045 6.866 2.388 1.00 80.25 104 GLN A CA 1
ATOM 821 C C . GLN A 1 104 ? -21.723 6.719 3.152 1.00 80.25 104 GLN A C 1
ATOM 823 O O . GLN A 1 104 ? -21.130 5.642 3.128 1.00 80.25 104 GLN A O 1
ATOM 828 N N . THR A 1 105 ? -21.313 7.780 3.847 1.00 83.06 105 THR A N 1
ATOM 829 C CA . THR A 1 105 ? -20.153 7.827 4.735 1.00 83.06 105 THR A CA 1
ATOM 830 C C . THR A 1 105 ? -20.653 7.956 6.170 1.00 83.06 105 THR A C 1
ATOM 832 O O . THR A 1 105 ? -21.497 8.810 6.474 1.00 83.06 105 THR A O 1
ATOM 835 N N . THR A 1 106 ? -20.130 7.130 7.074 1.00 88.56 106 THR A N 1
ATOM 836 C CA . THR A 1 106 ? -20.422 7.257 8.504 1.00 88.56 106 THR A CA 1
ATOM 837 C C . THR A 1 106 ? -19.280 7.983 9.189 1.00 88.56 106 THR A C 1
ATOM 839 O O . THR A 1 106 ? -18.155 7.502 9.237 1.00 88.56 106 THR A O 1
ATOM 842 N N . LEU A 1 107 ? -19.583 9.151 9.749 1.00 89.81 107 LEU A N 1
ATOM 843 C CA . LEU A 1 107 ? -18.639 9.960 10.505 1.00 89.81 107 LEU A CA 1
ATOM 844 C C . LEU A 1 107 ? -18.935 9.835 11.993 1.00 89.81 107 LEU A C 1
ATOM 846 O O . LEU A 1 107 ? -20.065 10.029 12.444 1.00 89.81 107 LEU A O 1
ATOM 850 N N . VAL A 1 108 ? -17.905 9.569 12.778 1.00 90.25 108 VAL A N 1
ATOM 851 C CA . VAL A 1 108 ? -17.977 9.539 14.234 1.00 90.25 108 VAL A CA 1
ATOM 852 C C . VAL A 1 108 ? -17.094 10.648 14.763 1.00 90.25 108 VAL A C 1
ATOM 854 O O . VAL A 1 108 ? -15.872 10.622 14.635 1.00 90.25 108 VAL A O 1
ATOM 857 N N . ARG A 1 109 ? -17.729 11.658 15.354 1.00 89.56 109 ARG A N 1
ATOM 858 C CA . ARG A 1 109 ? -17.022 12.818 15.886 1.00 89.56 109 ARG A CA 1
ATOM 859 C C . ARG A 1 109 ? -16.613 12.568 17.329 1.00 89.56 109 ARG A C 1
ATOM 861 O O . ARG A 1 109 ? -17.453 12.217 18.159 1.00 89.56 109 ARG A O 1
ATOM 868 N N . PHE A 1 110 ? -15.345 12.823 17.615 1.00 87.88 110 PHE A N 1
ATOM 869 C CA . PHE A 1 110 ? -14.770 12.847 18.953 1.00 87.88 110 PHE A CA 1
ATOM 870 C C . PHE A 1 110 ? -14.377 14.287 19.321 1.00 87.88 110 PHE A C 1
ATOM 8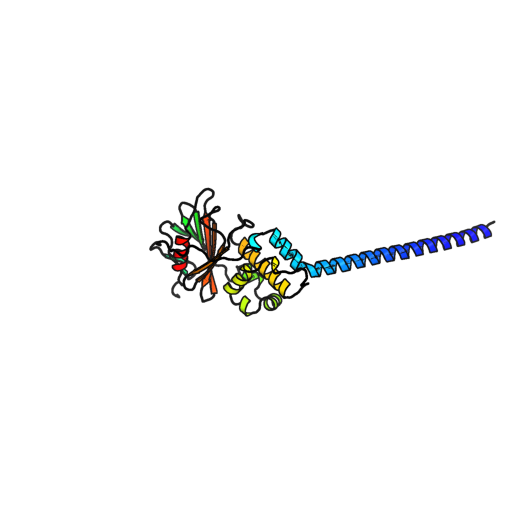72 O O . PHE A 1 110 ? -14.303 15.153 18.446 1.00 87.88 110 PHE A O 1
ATOM 879 N N . PRO A 1 111 ? -14.104 14.583 20.605 1.00 86.50 111 PRO A N 1
ATOM 880 C CA . PRO A 1 111 ? -13.613 15.902 21.005 1.00 86.50 111 PRO A CA 1
ATOM 881 C C . PRO A 1 111 ? -12.304 16.316 20.312 1.00 86.50 111 PRO A C 1
ATOM 883 O O . PRO A 1 111 ? -12.140 17.488 19.992 1.00 86.50 111 PRO A O 1
ATOM 886 N N . ASN A 1 112 ? -11.409 15.355 20.050 1.00 86.62 112 ASN A N 1
ATOM 887 C CA . ASN A 1 112 ? -10.055 15.607 19.537 1.00 86.62 112 ASN A CA 1
ATOM 888 C C . ASN A 1 112 ? -9.872 15.267 18.049 1.00 86.62 112 ASN A C 1
ATOM 890 O O . ASN A 1 112 ? -8.766 15.371 17.528 1.00 86.62 112 ASN A O 1
ATOM 894 N N . GLY A 1 113 ? -10.929 14.847 17.355 1.00 88.50 113 GLY A N 1
ATOM 895 C CA . GLY A 1 113 ? -10.814 14.393 15.974 1.00 88.50 113 GLY A CA 1
ATOM 896 C C . GLY A 1 113 ? -12.050 13.656 15.489 1.00 88.50 113 GLY A C 1
ATOM 897 O O . GLY A 1 113 ? -13.151 13.823 16.025 1.00 88.50 113 GLY A O 1
ATOM 898 N N . MET A 1 114 ? -11.874 12.836 14.463 1.00 90.12 114 MET A N 1
ATOM 899 C CA . MET A 1 114 ? -12.956 12.052 13.886 1.00 90.12 114 MET A CA 1
ATOM 900 C C . MET A 1 114 ? -12.488 10.680 13.421 1.00 90.12 114 MET A C 1
ATOM 902 O O . MET A 1 114 ? -11.307 10.445 13.189 1.00 90.12 114 MET A O 1
ATOM 906 N N . LEU A 1 115 ? -13.459 9.791 13.296 1.00 90.12 115 LEU A N 1
ATOM 907 C CA . LEU A 1 115 ? -13.344 8.503 12.641 1.00 90.12 115 LEU A CA 1
ATOM 908 C C . LEU A 1 115 ? -14.305 8.519 11.457 1.00 90.12 115 LEU A C 1
ATOM 910 O O . LEU A 1 115 ? -15.477 8.870 11.613 1.00 90.12 115 LEU A O 1
ATOM 914 N N . GLU A 1 116 ? -13.808 8.153 10.292 1.00 89.50 116 GLU A N 1
ATOM 915 C CA . GLU A 1 116 ? -14.553 8.124 9.048 1.00 89.50 116 GLU A CA 1
ATOM 916 C C . GLU A 1 116 ? -14.610 6.698 8.524 1.00 89.50 116 GLU A C 1
ATOM 918 O O . GLU A 1 116 ? -13.587 6.057 8.311 1.00 89.50 116 GLU A O 1
ATOM 923 N N . PHE A 1 117 ? -15.823 6.206 8.309 1.00 87.75 117 PHE A N 1
ATOM 924 C CA . PHE A 1 117 ? -16.068 5.013 7.523 1.00 87.75 117 PHE A CA 1
ATOM 925 C C . PHE A 1 117 ? -16.441 5.471 6.115 1.00 87.75 117 PHE A C 1
ATOM 927 O O . PHE A 1 117 ? -17.588 5.908 5.919 1.00 87.75 117 PHE A O 1
ATOM 934 N N . PRO A 1 118 ? -15.504 5.422 5.151 1.00 78.81 118 PRO A N 1
ATOM 935 C CA . PRO A 1 118 ? -15.798 5.808 3.785 1.00 78.81 118 PRO A CA 1
ATOM 936 C C . PRO A 1 118 ? -16.924 4.939 3.218 1.00 78.81 118 PRO A C 1
ATOM 938 O O . PRO A 1 118 ? -17.215 3.835 3.701 1.00 78.81 118 PRO A O 1
ATOM 941 N N . ARG A 1 119 ? -17.569 5.445 2.162 1.00 72.81 119 A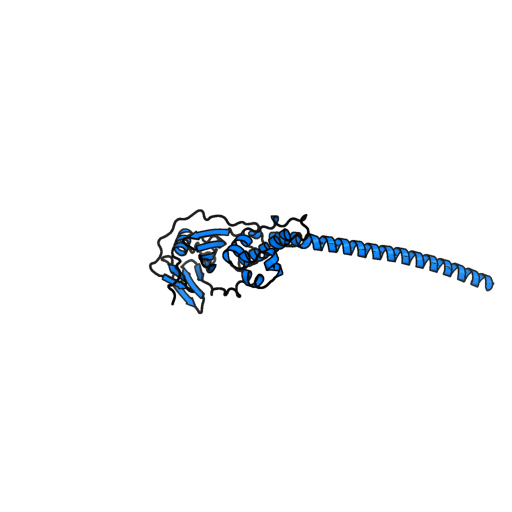RG A N 1
ATOM 942 C CA . ARG A 1 119 ? -18.380 4.600 1.282 1.00 72.81 119 ARG A CA 1
ATOM 943 C C . ARG A 1 119 ? -17.517 3.384 0.901 1.00 72.81 119 ARG A C 1
ATOM 945 O O . ARG A 1 119 ? -16.370 3.590 0.516 1.00 72.81 119 ARG A O 1
ATOM 952 N N . PRO A 1 120 ? -18.030 2.148 1.000 1.00 63.56 120 PRO A N 1
ATOM 953 C CA . PRO A 1 120 ? -17.286 0.977 0.605 1.00 63.56 120 PRO A CA 1
ATOM 954 C C . PRO A 1 120 ? -16.946 1.137 -0.858 1.00 63.56 120 PRO A C 1
ATOM 956 O O . PRO A 1 120 ? -17.807 1.427 -1.697 1.00 63.56 120 PRO A O 1
ATOM 959 N N . GLU A 1 121 ? -15.675 0.939 -1.138 1.00 61.97 121 GLU A N 1
ATOM 960 C CA . GLU A 1 121 ? -15.222 0.764 -2.493 1.00 61.97 121 GLU A CA 1
ATOM 961 C C . GLU A 1 121 ? -15.965 -0.459 -3.040 1.00 61.97 121 GLU A C 1
ATOM 963 O O . GLU A 1 121 ? -15.905 -1.559 -2.479 1.00 61.97 121 GLU A O 1
ATOM 968 N N . ARG A 1 122 ? -16.715 -0.294 -4.137 1.00 60.41 122 ARG A N 1
ATOM 969 C CA . ARG A 1 122 ? -16.983 -1.469 -4.967 1.00 60.41 122 ARG A CA 1
ATOM 970 C C . ARG A 1 122 ? -15.625 -2.016 -5.393 1.00 60.41 122 ARG A C 1
ATOM 972 O O . ARG A 1 122 ? -14.654 -1.274 -5.486 1.00 60.41 122 ARG A O 1
ATOM 979 N N . TYR A 1 123 ? -15.559 -3.300 -5.721 1.00 54.41 123 TYR A N 1
ATOM 980 C CA . TYR A 1 123 ? -14.331 -3.891 -6.261 1.00 54.41 123 TYR A CA 1
ATOM 981 C C . TYR A 1 123 ? -13.746 -3.071 -7.439 1.00 54.41 123 TYR A C 1
ATOM 983 O O . TYR A 1 123 ? -12.535 -2.998 -7.612 1.00 54.41 123 TYR A O 1
ATOM 991 N N . GLU A 1 124 ? -14.614 -2.413 -8.215 1.00 56.81 124 GLU A N 1
ATOM 992 C CA . GLU A 1 124 ? -14.259 -1.512 -9.322 1.00 56.81 124 GLU A CA 1
ATOM 993 C C . GLU A 1 124 ? -13.749 -0.127 -8.883 1.00 56.81 124 GLU A C 1
ATOM 995 O O . GLU A 1 124 ? -13.080 0.542 -9.667 1.00 56.81 124 GLU A O 1
ATOM 1000 N N . ASP A 1 125 ? -14.059 0.307 -7.661 1.00 61.94 125 ASP A N 1
ATOM 1001 C CA . ASP A 1 125 ? -13.701 1.628 -7.135 1.00 61.94 125 ASP A CA 1
ATOM 1002 C C . ASP A 1 125 ? -12.312 1.632 -6.476 1.00 61.94 125 ASP A C 1
ATOM 1004 O O . ASP A 1 125 ? -11.666 2.676 -6.431 1.00 61.94 125 ASP A O 1
ATOM 1008 N N . SER A 1 126 ? -11.828 0.476 -6.006 1.00 68.69 126 SER A N 1
ATOM 1009 C CA . SER A 1 126 ? -10.494 0.369 -5.411 1.00 68.69 126 SER A CA 1
ATOM 1010 C C . SER A 1 126 ? -9.410 0.484 -6.473 1.00 68.69 126 SER A C 1
ATOM 1012 O O . SER A 1 126 ? -9.315 -0.356 -7.370 1.00 68.69 126 SER A O 1
ATOM 1014 N N . LEU A 1 127 ? -8.522 1.471 -6.357 1.00 69.56 127 LEU A N 1
ATOM 1015 C CA . LEU A 1 127 ? -7.450 1.681 -7.337 1.00 69.56 127 LEU A CA 1
ATOM 1016 C C . LEU A 1 127 ? -6.470 0.496 -7.405 1.00 69.56 127 LEU A C 1
ATOM 1018 O O . LEU A 1 127 ? -5.905 0.204 -8.465 1.00 69.56 127 LEU A O 1
ATOM 1022 N N . VAL A 1 128 ? -6.290 -0.228 -6.297 1.00 74.19 128 VAL A N 1
ATOM 1023 C CA . VAL A 1 128 ? -5.453 -1.436 -6.233 1.00 74.19 128 VAL A CA 1
ATOM 1024 C C . VAL A 1 128 ? -6.099 -2.597 -6.994 1.00 74.19 128 VAL A C 1
ATOM 1026 O O . VAL A 1 128 ? -5.421 -3.285 -7.758 1.00 74.19 128 VAL A O 1
ATOM 1029 N N . PHE A 1 129 ? -7.406 -2.813 -6.835 1.00 69.81 129 PHE A N 1
ATOM 1030 C CA . PHE A 1 129 ? -8.101 -3.931 -7.485 1.00 69.81 129 PHE A CA 1
ATOM 1031 C C . PHE A 1 129 ? -8.494 -3.614 -8.930 1.00 69.81 129 PHE A C 1
ATOM 1033 O O . PHE A 1 129 ? -8.255 -4.432 -9.819 1.00 69.81 129 PHE A O 1
ATOM 1040 N N . ALA A 1 130 ? -8.965 -2.399 -9.207 1.00 67.38 130 ALA A N 1
ATOM 1041 C CA . ALA A 1 130 ? -9.288 -1.932 -10.552 1.00 67.38 130 ALA A CA 1
ATOM 1042 C C . ALA A 1 130 ? -8.078 -1.997 -11.496 1.00 67.38 130 ALA A C 1
ATOM 1044 O O . ALA A 1 130 ? -8.220 -2.378 -12.656 1.00 67.38 130 ALA A O 1
ATOM 1045 N N . SER A 1 131 ? -6.872 -1.694 -10.999 1.00 64.88 131 SER A N 1
ATOM 1046 C CA . SER A 1 131 ? -5.639 -1.756 -11.800 1.00 64.88 131 SER A CA 1
ATOM 1047 C C . SER A 1 131 ? -5.166 -3.177 -12.129 1.00 64.88 131 SER A C 1
ATOM 1049 O O . SER A 1 131 ? -4.279 -3.339 -12.966 1.00 64.88 131 SER A O 1
ATOM 1051 N N . THR A 1 132 ? -5.745 -4.208 -11.504 1.00 72.31 132 THR A N 1
ATOM 1052 C CA . THR A 1 132 ? -5.374 -5.616 -11.731 1.00 72.31 132 THR A CA 1
ATOM 1053 C C . THR A 1 132 ? -6.482 -6.452 -12.371 1.00 72.31 132 THR A C 1
ATOM 1055 O O . THR A 1 132 ? -6.223 -7.569 -12.824 1.00 72.31 132 THR A O 1
ATOM 1058 N N . HIS A 1 133 ? -7.706 -5.928 -12.449 1.00 68.19 133 HIS A N 1
ATOM 1059 C CA . HIS A 1 133 ? -8.859 -6.666 -12.950 1.00 68.19 133 HIS A CA 1
ATOM 1060 C C . HIS A 1 133 ? -8.817 -6.855 -14.478 1.00 68.19 133 HIS A C 1
ATOM 1062 O O . HIS A 1 133 ? -8.641 -5.902 -15.232 1.00 68.19 133 HIS A O 1
ATOM 1068 N N . ASN A 1 134 ? -9.032 -8.093 -14.941 1.00 69.38 134 ASN A N 1
ATOM 1069 C CA . ASN A 1 134 ? -9.100 -8.495 -16.359 1.00 69.38 134 ASN A CA 1
ATOM 1070 C C . ASN A 1 134 ? -7.843 -8.238 -17.216 1.00 69.38 134 ASN A C 1
ATOM 1072 O O . ASN A 1 134 ? -7.927 -8.270 -18.445 1.00 69.38 134 ASN A O 1
ATOM 1076 N N . ASP A 1 135 ? -6.675 -8.042 -16.604 1.00 79.50 135 ASP A N 1
ATOM 1077 C CA . ASP A 1 135 ? -5.409 -7.949 -17.334 1.00 79.50 135 ASP A CA 1
ATOM 1078 C C . ASP A 1 135 ? -4.706 -9.325 -17.381 1.00 79.50 135 ASP A C 1
ATOM 1080 O O . ASP A 1 135 ? -4.200 -9.832 -16.377 1.00 79.50 135 ASP A O 1
ATOM 1084 N N . GLU A 1 136 ? -4.660 -9.939 -18.571 1.00 86.44 136 GLU A N 1
ATOM 1085 C CA . GLU A 1 136 ? -4.022 -11.247 -18.813 1.00 86.44 136 GLU A CA 1
ATOM 1086 C C . GLU A 1 136 ? -2.523 -11.244 -18.453 1.00 86.44 136 GLU A C 1
ATOM 1088 O O . GLU A 1 136 ? -1.969 -12.242 -17.976 1.00 86.44 136 GLU A O 1
ATOM 1093 N N . HIS A 1 137 ? -1.841 -10.114 -18.656 1.00 86.38 137 HIS A N 1
ATOM 1094 C CA . HIS A 1 137 ? -0.436 -9.968 -18.300 1.00 86.38 137 HIS A CA 1
ATOM 1095 C C . HIS A 1 137 ? -0.258 -9.926 -16.779 1.00 86.38 137 HIS A C 1
ATOM 1097 O O . HIS A 1 137 ? 0.633 -10.595 -16.246 1.00 86.38 137 HIS A O 1
ATOM 1103 N N . VAL A 1 138 ? -1.134 -9.210 -16.071 1.00 86.06 138 VAL A N 1
ATOM 1104 C CA . VAL A 1 138 ? -1.154 -9.185 -14.603 1.00 86.06 138 VAL A CA 1
ATOM 1105 C C . VAL A 1 138 ? -1.497 -10.562 -14.031 1.00 86.06 138 VAL A C 1
ATOM 1107 O O . VAL A 1 138 ? -0.808 -11.019 -13.115 1.00 86.06 138 VAL A O 1
ATOM 1110 N N . GLU A 1 139 ? -2.469 -11.280 -14.603 1.00 88.56 139 GLU A N 1
ATOM 1111 C CA . GLU A 1 139 ? -2.796 -12.659 -14.208 1.00 88.56 139 GLU A CA 1
ATOM 1112 C C . GLU A 1 139 ? -1.583 -13.582 -14.353 1.00 88.56 139 GLU A C 1
ATOM 1114 O O . GLU A 1 139 ? -1.295 -14.375 -13.455 1.00 88.56 139 GLU A O 1
ATOM 1119 N N . LYS A 1 140 ? -0.807 -13.439 -15.432 1.00 89.94 140 LYS A N 1
ATOM 1120 C CA . LYS A 1 140 ? 0.426 -14.210 -15.635 1.00 89.94 140 LYS A CA 1
ATOM 1121 C C . LYS A 1 140 ? 1.505 -13.902 -14.590 1.00 89.94 140 LYS A C 1
ATOM 1123 O O . LYS A 1 140 ? 2.270 -14.797 -14.226 1.00 89.94 140 LYS A O 1
ATOM 1128 N N . LEU A 1 141 ? 1.608 -12.654 -14.133 1.00 90.31 141 LEU A N 1
ATOM 1129 C CA . LEU A 1 141 ? 2.621 -12.225 -13.161 1.00 90.31 141 LEU A CA 1
ATOM 1130 C C . LEU A 1 141 ? 2.244 -12.581 -11.718 1.00 90.31 141 LEU A C 1
ATOM 1132 O O . LEU A 1 141 ? 3.091 -13.045 -10.945 1.00 90.31 141 LEU A O 1
ATOM 1136 N N . LEU A 1 142 ? 0.990 -12.338 -11.340 1.00 90.00 142 LEU A N 1
ATOM 1137 C CA . LEU A 1 142 ? 0.507 -12.500 -9.972 1.00 90.00 142 LEU A CA 1
ATOM 1138 C C . LEU A 1 142 ? -0.039 -13.903 -9.720 1.00 90.00 142 LEU A C 1
ATOM 1140 O O . LEU A 1 142 ? 0.217 -14.456 -8.653 1.00 90.00 142 LEU A O 1
ATOM 1144 N N . GLY A 1 143 ? -0.657 -14.521 -10.721 1.00 88.12 143 GLY A N 1
ATOM 1145 C CA . GLY A 1 143 ? -1.362 -15.791 -10.612 1.00 88.12 143 GLY A CA 1
ATOM 1146 C C . GLY A 1 143 ? -2.832 -15.584 -10.252 1.00 88.12 143 GLY A C 1
ATOM 1147 O O . GLY A 1 143 ? -3.178 -14.720 -9.447 1.00 88.12 143 GLY A O 1
ATOM 1148 N N . ARG A 1 144 ? -3.699 -16.424 -10.824 1.00 85.00 144 ARG A N 1
ATOM 1149 C CA . ARG A 1 144 ? -5.161 -16.330 -10.686 1.00 85.00 144 ARG A CA 1
ATOM 1150 C C . ARG A 1 144 ? -5.641 -16.322 -9.232 1.00 85.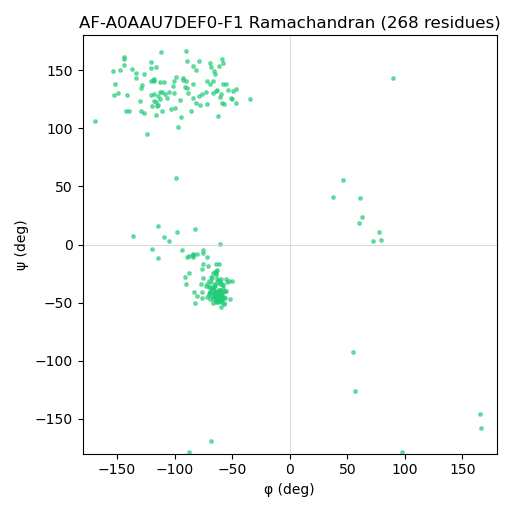00 144 ARG A C 1
ATOM 1152 O O . ARG A 1 144 ? -6.524 -15.555 -8.883 1.00 85.00 144 ARG A O 1
ATOM 1159 N N . GLU A 1 145 ? -5.033 -17.138 -8.372 1.00 81.69 145 GLU A N 1
ATOM 1160 C CA . GLU A 1 145 ? -5.412 -17.219 -6.954 1.00 81.69 145 GLU A CA 1
ATOM 1161 C C . GLU A 1 145 ? -5.256 -15.877 -6.221 1.00 81.69 145 GLU A C 1
ATOM 1163 O O . GLU A 1 145 ? -6.110 -15.519 -5.416 1.00 81.69 145 GLU A O 1
ATOM 1168 N N . MET A 1 146 ? -4.196 -15.117 -6.516 1.00 84.81 146 MET A N 1
ATOM 1169 C CA . MET A 1 146 ? -3.963 -13.810 -5.893 1.00 84.81 146 MET A CA 1
ATOM 1170 C C . MET A 1 146 ? -4.965 -12.757 -6.360 1.00 84.81 146 MET A C 1
ATOM 1172 O O . MET A 1 146 ? -5.319 -11.888 -5.578 1.00 84.81 146 MET A O 1
ATOM 1176 N N . LEU A 1 147 ? -5.444 -12.845 -7.602 1.00 84.44 147 LEU A N 1
ATOM 1177 C CA . LEU A 1 147 ? -6.429 -11.901 -8.138 1.00 84.44 147 LEU A CA 1
ATOM 1178 C C . LEU A 1 147 ? -7.848 -12.131 -7.599 1.00 84.44 147 LEU A C 1
ATOM 1180 O O . LEU A 1 147 ? -8.686 -11.239 -7.692 1.00 84.44 147 LEU A O 1
ATOM 1184 N N . HIS A 1 148 ? -8.113 -13.307 -7.021 1.00 85.19 148 HIS A N 1
ATOM 1185 C CA . HIS A 1 148 ? -9.408 -13.645 -6.427 1.00 85.19 148 HIS A CA 1
ATOM 1186 C C . HIS A 1 148 ? -9.511 -13.359 -4.925 1.00 85.19 148 HIS A C 1
ATOM 1188 O O . HIS A 1 148 ? -10.589 -13.555 -4.374 1.00 85.19 148 HIS A O 1
ATOM 1194 N N . SER A 1 149 ? -8.429 -12.930 -4.265 1.00 88.94 149 SER A N 1
ATOM 1195 C CA . SER A 1 149 ? -8.479 -12.500 -2.865 1.00 88.94 149 SER A CA 1
ATOM 1196 C C . SER A 1 149 ? -7.819 -11.142 -2.695 1.00 88.94 149 SER A C 1
ATOM 1198 O O . SER A 1 149 ? -6.604 -10.989 -2.859 1.00 88.94 149 SER A O 1
ATOM 1200 N N . GLN A 1 150 ? -8.640 -10.173 -2.315 1.00 88.44 150 GLN A N 1
ATOM 1201 C CA . GLN A 1 150 ? -8.249 -8.823 -1.984 1.00 88.44 150 GLN A CA 1
ATOM 1202 C C . GLN A 1 150 ? -7.213 -8.805 -0.864 1.00 88.44 150 GLN A C 1
ATOM 1204 O O . GLN A 1 150 ? -6.166 -8.164 -1.000 1.00 88.44 150 GLN A O 1
ATOM 1209 N N . PHE A 1 151 ? -7.433 -9.598 0.191 1.00 91.62 151 PHE A N 1
ATOM 1210 C CA . PHE A 1 151 ? -6.473 -9.695 1.280 1.00 91.62 151 PHE A CA 1
ATOM 1211 C C . PHE A 1 151 ? -5.124 -10.244 0.819 1.00 91.62 151 PHE A C 1
ATOM 1213 O O . PHE A 1 151 ? -4.087 -9.661 1.136 1.00 91.62 151 PHE A O 1
ATOM 1220 N N . LYS A 1 152 ? -5.100 -11.353 0.064 1.00 92.50 152 LYS A N 1
ATOM 1221 C CA . LYS A 1 152 ? -3.835 -11.947 -0.402 1.00 92.50 152 LYS A CA 1
ATOM 1222 C C . LYS A 1 152 ? -3.062 -10.984 -1.295 1.00 92.50 152 LYS A C 1
ATOM 1224 O O . LYS A 1 152 ? -1.842 -10.878 -1.150 1.00 92.50 152 LYS A O 1
ATOM 1229 N N . LEU A 1 153 ? -3.746 -10.281 -2.198 1.00 91.94 153 LEU A N 1
ATOM 1230 C CA . LEU A 1 153 ? -3.106 -9.285 -3.053 1.00 91.94 153 LEU A CA 1
ATOM 1231 C C . LEU A 1 153 ? -2.510 -8.150 -2.217 1.00 91.94 153 LEU A C 1
ATOM 1233 O O . LEU A 1 153 ? -1.323 -7.847 -2.363 1.00 91.94 153 LEU A O 1
ATOM 1237 N N . MET A 1 154 ? -3.299 -7.582 -1.300 1.00 92.31 154 MET A N 1
ATOM 1238 C CA . MET A 1 154 ? -2.857 -6.514 -0.404 1.00 92.31 154 MET A CA 1
ATOM 1239 C C . MET A 1 154 ? -1.682 -6.963 0.472 1.00 92.31 154 MET A C 1
ATOM 1241 O O . MET A 1 154 ? -0.681 -6.260 0.588 1.00 92.31 154 MET A O 1
ATOM 1245 N N . GLN A 1 155 ? -1.744 -8.171 1.032 1.00 94.81 155 GLN A N 1
ATOM 1246 C CA . GLN A 1 155 ? -0.685 -8.740 1.860 1.00 94.81 155 GLN A CA 1
ATOM 1247 C C . GLN A 1 155 ? 0.636 -8.862 1.100 1.00 94.81 155 GLN A C 1
ATOM 1249 O O . GLN A 1 155 ? 1.685 -8.456 1.605 1.00 94.81 155 GLN A O 1
ATOM 1254 N N . VAL A 1 156 ? 0.601 -9.403 -0.117 1.00 95.06 156 VAL A N 1
ATOM 1255 C CA . VAL A 1 156 ? 1.806 -9.563 -0.936 1.00 95.06 156 VAL A CA 1
ATOM 1256 C C . VAL A 1 156 ? 2.333 -8.205 -1.411 1.00 95.06 156 VAL A C 1
ATOM 1258 O O . VAL A 1 156 ? 3.549 -8.012 -1.438 1.00 95.06 156 VAL A O 1
ATOM 1261 N N . ALA A 1 157 ? 1.450 -7.253 -1.730 1.00 94.94 157 ALA A N 1
ATOM 1262 C CA . ALA A 1 157 ? 1.837 -5.886 -2.074 1.00 94.94 157 ALA A CA 1
ATOM 1263 C C . ALA A 1 157 ? 2.528 -5.184 -0.896 1.00 94.94 157 ALA A C 1
ATOM 1265 O O . ALA A 1 157 ? 3.628 -4.660 -1.056 1.00 94.94 157 ALA A O 1
ATOM 1266 N N . MET A 1 158 ? 1.961 -5.251 0.311 1.00 95.38 158 MET A N 1
ATOM 1267 C CA . MET A 1 158 ? 2.530 -4.627 1.511 1.00 95.38 158 MET A CA 1
ATOM 1268 C C . MET A 1 158 ? 3.920 -5.177 1.875 1.00 95.38 158 MET A C 1
ATOM 1270 O O . MET A 1 158 ? 4.770 -4.437 2.377 1.00 95.38 158 MET A O 1
ATOM 1274 N N . LEU A 1 159 ? 4.196 -6.446 1.563 1.00 96.56 159 LEU A N 1
ATOM 1275 C CA . LEU A 1 159 ? 5.508 -7.081 1.750 1.00 96.56 159 LEU A CA 1
ATOM 1276 C C . LEU A 1 159 ? 6.528 -6.757 0.645 1.00 96.56 159 LEU A C 1
ATOM 1278 O O . LEU A 1 159 ? 7.701 -7.127 0.768 1.00 96.56 159 LEU A O 1
ATOM 1282 N N . ALA A 1 160 ? 6.118 -6.097 -0.438 1.00 96.94 160 ALA A N 1
ATOM 1283 C CA . ALA A 1 160 ? 7.028 -5.716 -1.507 1.00 96.94 160 ALA A CA 1
ATOM 1284 C C . ALA A 1 160 ? 7.956 -4.579 -1.064 1.00 96.94 160 ALA A C 1
ATOM 1286 O O . ALA A 1 160 ? 7.534 -3.646 -0.375 1.00 96.94 160 ALA A O 1
ATOM 1287 N N . THR A 1 161 ? 9.225 -4.649 -1.478 1.00 97.19 161 THR A N 1
ATOM 1288 C CA . THR A 1 161 ? 10.223 -3.603 -1.209 1.00 97.19 161 THR A CA 1
ATOM 1289 C C . THR A 1 161 ? 11.072 -3.308 -2.452 1.00 97.19 161 THR A C 1
ATOM 1291 O O . THR A 1 161 ? 11.282 -4.209 -3.277 1.00 97.19 161 THR A O 1
ATOM 1294 N N . PRO A 1 162 ? 11.584 -2.071 -2.624 1.00 96.94 162 PRO A N 1
ATOM 1295 C CA . PRO A 1 162 ? 12.417 -1.699 -3.772 1.00 96.94 162 PRO A CA 1
ATOM 1296 C C . PRO A 1 162 ? 13.620 -2.623 -3.993 1.00 96.94 162 PRO A C 1
ATOM 1298 O O . PRO A 1 162 ? 14.041 -2.849 -5.129 1.00 96.94 162 PRO A O 1
ATOM 1301 N N . GLU A 1 163 ? 14.168 -3.193 -2.920 1.00 96.19 163 GLU A N 1
ATOM 1302 C CA . GLU A 1 163 ? 15.331 -4.077 -2.940 1.00 96.19 163 GLU A CA 1
ATOM 1303 C C . GLU A 1 163 ? 15.026 -5.447 -3.550 1.00 96.19 163 GLU A C 1
ATOM 1305 O O . GLU A 1 163 ? 15.961 -6.153 -3.936 1.00 96.19 163 GLU A O 1
ATOM 1310 N N . GLN A 1 164 ? 13.758 -5.854 -3.651 1.00 96.44 164 GLN A N 1
ATOM 1311 C CA . GLN A 1 164 ? 13.378 -7.111 -4.299 1.00 96.44 164 GLN A CA 1
ATOM 1312 C C . GLN A 1 164 ? 13.629 -7.066 -5.813 1.00 96.44 164 GLN A C 1
ATOM 1314 O O . GLN A 1 164 ? 13.945 -8.097 -6.411 1.00 96.44 164 GLN A O 1
ATOM 1319 N N . VAL A 1 165 ? 13.582 -5.876 -6.420 1.00 96.25 165 VAL A N 1
ATOM 1320 C CA . VAL A 1 165 ? 13.897 -5.673 -7.837 1.00 96.25 165 VAL A CA 1
ATOM 1321 C C . VAL A 1 165 ? 15.411 -5.593 -8.010 1.00 96.25 165 VAL A C 1
ATOM 1323 O O . VAL A 1 165 ? 16.081 -4.756 -7.407 1.00 96.25 165 VAL A O 1
ATOM 1326 N N . LYS A 1 166 ? 15.987 -6.477 -8.830 1.00 95.81 166 LYS A N 1
ATOM 1327 C CA . LYS A 1 166 ? 17.448 -6.597 -8.977 1.00 95.81 166 LYS A CA 1
ATOM 1328 C C . LYS A 1 166 ? 17.927 -6.064 -10.320 1.00 95.81 166 LYS A C 1
ATOM 1330 O O . LYS A 1 166 ? 17.451 -6.520 -11.356 1.00 95.81 166 LYS A O 1
ATOM 1335 N N . TRP A 1 167 ? 18.931 -5.186 -10.318 1.00 94.75 167 TRP A N 1
ATOM 1336 C CA . TRP A 1 167 ? 19.479 -4.604 -11.551 1.00 94.75 167 TRP A CA 1
ATOM 1337 C C . TRP A 1 167 ? 20.029 -5.657 -12.522 1.00 94.75 167 TRP A C 1
ATOM 1339 O O . TRP A 1 167 ? 19.953 -5.463 -13.725 1.00 94.75 167 TRP A O 1
ATOM 1349 N N . TRP A 1 168 ? 20.525 -6.791 -12.016 1.00 92.12 168 TRP A N 1
ATOM 1350 C CA . TRP A 1 168 ? 21.078 -7.881 -12.829 1.00 92.12 168 TRP A CA 1
ATOM 1351 C C . TRP A 1 168 ? 20.029 -8.866 -13.367 1.00 92.12 168 TRP A C 1
ATOM 1353 O O . TRP A 1 168 ? 20.364 -9.744 -14.159 1.00 92.12 168 TRP A O 1
ATOM 1363 N N . ARG A 1 169 ? 18.761 -8.767 -12.942 1.00 91.25 169 ARG A N 1
ATOM 1364 C CA . ARG A 1 169 ? 17.664 -9.636 -13.410 1.00 91.25 169 ARG A CA 1
ATOM 1365 C C . ARG A 1 169 ? 16.844 -8.948 -14.501 1.00 91.25 169 ARG A C 1
ATOM 1367 O O . ARG A 1 169 ? 15.635 -8.753 -14.352 1.00 91.25 169 ARG A O 1
ATOM 1374 N N . PHE A 1 170 ? 17.525 -8.562 -15.578 1.00 88.19 170 PHE A N 1
ATOM 1375 C CA . PHE A 1 170 ? 16.958 -7.786 -16.682 1.00 88.19 170 PHE A CA 1
ATOM 1376 C C . PHE A 1 170 ? 15.614 -8.342 -17.152 1.00 88.19 170 PHE A C 1
ATOM 1378 O O . PHE A 1 170 ? 15.532 -9.510 -17.529 1.00 88.19 170 PHE A O 1
ATOM 1385 N N . ARG A 1 171 ? 14.577 -7.496 -17.094 1.00 81.75 171 ARG A N 1
ATOM 1386 C CA . ARG A 1 171 ? 13.203 -7.775 -17.543 1.00 81.75 171 ARG A CA 1
ATOM 1387 C C . ARG A 1 171 ? 12.702 -9.207 -17.266 1.00 81.75 171 ARG A C 1
ATOM 1389 O O . ARG A 1 171 ? 12.090 -9.854 -18.110 1.00 81.75 171 ARG A O 1
ATOM 1396 N N . SER A 1 172 ? 13.024 -9.725 -16.083 1.00 91.69 172 SER A N 1
ATOM 1397 C CA . SER A 1 172 ? 12.528 -11.022 -15.623 1.00 91.69 172 SER A CA 1
ATOM 1398 C C . SER A 1 172 ? 11.116 -10.882 -15.061 1.00 91.69 172 SER A C 1
ATOM 1400 O O . SER A 1 172 ? 10.800 -9.861 -14.449 1.00 91.69 172 SER A O 1
ATOM 1402 N N . SER A 1 173 ? 10.304 -11.937 -15.163 1.00 91.00 173 SER A N 1
ATOM 1403 C CA . SER A 1 173 ? 8.964 -11.970 -14.555 1.00 91.00 173 SER A CA 1
ATOM 1404 C C . SER A 1 173 ? 8.990 -11.685 -13.049 1.00 91.00 173 SER A C 1
ATOM 1406 O O . SER A 1 173 ? 8.053 -11.111 -12.512 1.00 91.00 173 SER A O 1
ATOM 1408 N N . GLN A 1 174 ? 10.084 -12.030 -12.360 1.00 93.25 174 GLN A N 1
ATOM 1409 C CA . GLN A 1 174 ? 10.279 -11.713 -10.943 1.00 93.25 174 GLN A CA 1
ATOM 1410 C C . GLN A 1 174 ? 10.433 -10.206 -10.698 1.00 93.25 174 GLN A C 1
ATOM 1412 O O . GLN A 1 174 ? 9.826 -9.681 -9.769 1.00 93.25 174 GLN A O 1
ATOM 1417 N N . ASN A 1 175 ? 11.223 -9.509 -11.524 1.00 94.94 175 ASN A N 1
ATOM 1418 C CA . ASN A 1 175 ? 11.371 -8.056 -11.426 1.00 94.94 175 ASN A CA 1
ATOM 1419 C C . ASN A 1 175 ? 10.084 -7.332 -11.834 1.00 94.94 175 ASN A C 1
ATOM 1421 O O . ASN A 1 175 ? 9.719 -6.364 -11.179 1.00 94.94 175 ASN A O 1
ATOM 1425 N N . GLU A 1 176 ? 9.403 -7.797 -12.884 1.00 92.56 176 GLU A N 1
ATOM 1426 C CA . GLU A 1 176 ? 8.113 -7.240 -13.316 1.00 92.56 176 GLU A CA 1
ATOM 1427 C C . GLU A 1 176 ? 7.058 -7.399 -12.216 1.00 92.56 176 GLU A C 1
ATOM 1429 O O . GLU A 1 176 ? 6.450 -6.414 -11.806 1.00 92.56 176 GLU A O 1
ATOM 1434 N N . ARG A 1 177 ? 6.927 -8.603 -11.644 1.00 93.81 177 ARG A N 1
ATOM 1435 C CA . ARG A 1 177 ? 6.043 -8.878 -10.504 1.00 93.81 177 ARG A CA 1
ATOM 1436 C C . ARG A 1 177 ? 6.351 -7.985 -9.302 1.00 93.81 177 ARG A C 1
ATOM 1438 O O . ARG A 1 177 ? 5.441 -7.385 -8.746 1.00 93.81 177 ARG A O 1
ATOM 1445 N N . ALA A 1 178 ? 7.614 -7.893 -8.886 1.00 95.88 178 ALA A N 1
ATOM 1446 C CA . ALA A 1 178 ? 7.998 -7.066 -7.740 1.00 95.88 178 ALA A CA 1
ATOM 1447 C C . ALA A 1 178 ? 7.786 -5.564 -8.008 1.00 95.88 178 ALA A C 1
ATOM 1449 O O . ALA A 1 178 ? 7.373 -4.836 -7.110 1.00 95.88 178 ALA A O 1
ATOM 1450 N N . SER A 1 179 ? 8.021 -5.100 -9.239 1.00 94.19 179 SER A N 1
ATOM 1451 C CA . SER A 1 179 ? 7.747 -3.716 -9.641 1.00 94.19 179 SER A CA 1
ATOM 1452 C C . SER A 1 179 ? 6.247 -3.408 -9.620 1.00 94.19 179 SER A C 1
ATOM 1454 O O . SER A 1 179 ? 5.853 -2.394 -9.051 1.00 94.19 179 SER A O 1
ATOM 1456 N N . LEU A 1 180 ? 5.408 -4.316 -10.130 1.00 93.19 180 LEU A N 1
ATOM 1457 C CA . LEU A 1 180 ? 3.951 -4.196 -10.059 1.00 93.19 180 LEU A CA 1
ATOM 1458 C C . LEU A 1 180 ? 3.459 -4.134 -8.607 1.00 93.19 180 LEU A C 1
ATOM 1460 O O . LEU A 1 180 ? 2.725 -3.220 -8.249 1.00 93.19 180 LEU A O 1
ATOM 1464 N N . LEU A 1 181 ? 3.907 -5.055 -7.750 1.00 95.56 181 LEU A N 1
ATOM 1465 C CA . LEU A 1 181 ? 3.522 -5.071 -6.334 1.00 95.56 181 LEU A CA 1
ATOM 1466 C C . LEU A 1 181 ? 3.934 -3.787 -5.597 1.00 95.56 181 LEU A C 1
ATOM 1468 O O . LEU A 1 181 ? 3.202 -3.324 -4.728 1.00 95.56 181 LEU A O 1
ATOM 1472 N N . LEU A 1 182 ? 5.068 -3.181 -5.965 1.00 95.88 182 LEU A N 1
ATOM 1473 C CA . LEU A 1 182 ? 5.485 -1.883 -5.429 1.00 95.88 182 LEU A CA 1
ATOM 1474 C C . LEU A 1 182 ? 4.572 -0.738 -5.862 1.00 95.88 182 LEU A C 1
ATOM 1476 O O . LEU A 1 182 ? 4.302 0.149 -5.056 1.00 95.88 182 LEU A O 1
ATOM 1480 N N . VAL A 1 183 ? 4.090 -0.754 -7.105 1.00 93.12 183 VAL A N 1
ATOM 1481 C CA . VAL A 1 183 ? 3.103 0.226 -7.579 1.00 93.12 183 VAL A CA 1
ATOM 1482 C C . VAL A 1 183 ? 1.786 0.059 -6.822 1.00 93.12 183 VAL A C 1
ATOM 1484 O O . VAL A 1 183 ? 1.244 1.046 -6.338 1.00 93.12 183 VAL A O 1
ATOM 1487 N N . LEU A 1 184 ? 1.312 -1.177 -6.637 1.00 92.56 184 LEU A N 1
ATOM 1488 C CA . LEU A 1 184 ? 0.101 -1.448 -5.854 1.00 92.56 184 LEU A CA 1
ATOM 1489 C C . LEU A 1 184 ? 0.248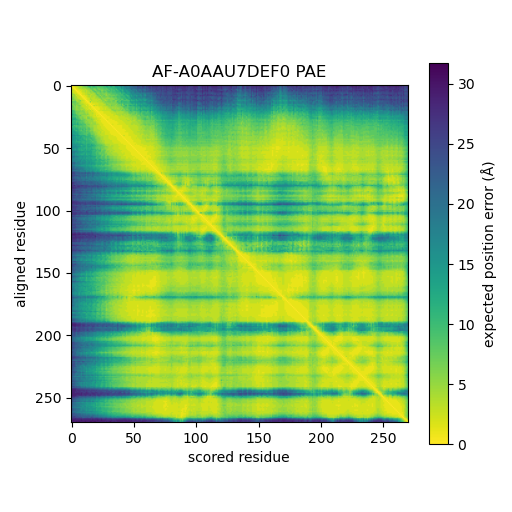 -0.989 -4.398 1.00 92.56 184 LEU A C 1
ATOM 1491 O O . LEU A 1 184 ? -0.650 -0.350 -3.860 1.00 92.56 184 LEU A O 1
ATOM 1495 N N . LYS A 1 185 ? 1.407 -1.244 -3.780 1.00 93.69 185 LYS A N 1
ATOM 1496 C CA . LYS A 1 185 ? 1.723 -0.745 -2.438 1.00 93.69 185 LYS A CA 1
ATOM 1497 C C . LYS A 1 185 ? 1.712 0.783 -2.375 1.00 93.69 185 LYS A C 1
ATOM 1499 O O . LYS A 1 185 ? 1.165 1.342 -1.434 1.00 93.69 185 LYS A O 1
ATOM 1504 N N . PHE A 1 186 ? 2.301 1.458 -3.362 1.00 91.75 186 PHE A N 1
ATOM 1505 C CA . PHE A 1 186 ? 2.295 2.920 -3.442 1.00 91.75 186 PHE A CA 1
ATOM 1506 C C . PHE A 1 186 ? 0.872 3.480 -3.501 1.00 91.75 186 PHE A C 1
ATOM 1508 O O . PHE A 1 186 ? 0.547 4.400 -2.753 1.00 91.75 186 PHE A O 1
ATOM 1515 N N . ILE A 1 187 ? 0.011 2.890 -4.333 1.00 88.25 187 ILE A N 1
ATOM 1516 C CA . ILE A 1 187 ? -1.404 3.266 -4.422 1.00 88.25 187 ILE A CA 1
ATOM 1517 C C . ILE A 1 187 ? -2.083 3.077 -3.060 1.00 88.25 187 ILE A C 1
ATOM 1519 O O . ILE A 1 187 ? -2.596 4.045 -2.508 1.00 88.25 187 ILE A O 1
ATOM 1523 N N . ALA A 1 188 ? -1.976 1.886 -2.461 1.00 87.81 188 ALA A N 1
ATOM 1524 C CA . ALA A 1 188 ? -2.593 1.582 -1.168 1.00 87.81 188 ALA A CA 1
ATOM 1525 C C . ALA A 1 188 ? -2.156 2.548 -0.048 1.00 87.81 188 ALA A C 1
ATOM 1527 O O . ALA A 1 188 ? -2.959 2.973 0.780 1.00 87.81 188 ALA A O 1
ATOM 1528 N N . LEU A 1 189 ? -0.874 2.926 -0.016 1.00 87.88 189 LEU A N 1
ATOM 1529 C CA . LEU A 1 189 ? -0.350 3.840 1.002 1.00 87.88 189 LEU A CA 1
ATOM 1530 C C . LEU A 1 189 ? -0.753 5.302 0.765 1.00 87.88 189 LEU A C 1
ATOM 1532 O O . LEU A 1 189 ? -0.876 6.051 1.737 1.00 87.88 189 LEU A O 1
ATOM 1536 N N . THR A 1 190 ? -0.967 5.720 -0.484 1.00 81.31 190 THR A N 1
ATOM 1537 C CA . THR A 1 190 ? -1.294 7.117 -0.831 1.00 81.31 190 THR A CA 1
ATOM 1538 C C . THR A 1 190 ? -2.790 7.411 -0.858 1.00 81.31 190 THR A C 1
ATOM 1540 O O . THR A 1 190 ? -3.181 8.530 -0.534 1.00 81.31 190 THR A O 1
ATOM 1543 N N . GLU A 1 191 ? -3.625 6.414 -1.149 1.00 73.88 191 GLU A N 1
ATOM 1544 C CA . GLU A 1 191 ? -5.090 6.522 -1.109 1.00 73.88 191 GLU A CA 1
ATOM 1545 C C . GLU A 1 191 ? -5.604 6.887 0.294 1.00 73.88 191 GLU A C 1
ATOM 1547 O O . GLU A 1 191 ? -6.556 7.647 0.438 1.00 73.88 191 GLU A O 1
ATOM 1552 N N . SER A 1 192 ? -4.897 6.438 1.336 1.00 59.56 192 SER A N 1
ATOM 1553 C CA . SER A 1 192 ? -5.263 6.663 2.740 1.00 59.56 192 SER A CA 1
ATOM 1554 C C . SER A 1 192 ? -5.250 8.123 3.215 1.00 59.56 192 SER A C 1
ATOM 1556 O O . SER A 1 192 ? -5.916 8.449 4.190 1.00 59.56 192 SER A O 1
ATOM 1558 N N . SER A 1 193 ? -4.459 9.009 2.597 1.00 61.62 193 SER A N 1
ATOM 1559 C CA . SER A 1 193 ? -4.385 10.421 2.998 1.00 61.62 193 SER A CA 1
ATOM 1560 C C . SER A 1 193 ? -3.617 11.241 1.960 1.00 61.62 193 SER A C 1
ATOM 1562 O O . SER A 1 193 ? -2.385 11.175 1.932 1.00 61.62 193 SER A O 1
ATOM 1564 N N . PRO A 1 194 ? -4.281 12.070 1.132 1.00 59.88 194 PRO A N 1
ATOM 1565 C CA . PRO A 1 194 ? -3.574 12.945 0.199 1.00 59.88 194 PRO A CA 1
ATOM 1566 C C . PRO A 1 194 ? -2.769 14.033 0.926 1.00 59.88 194 PRO A C 1
ATOM 1568 O O . PRO A 1 194 ? -1.781 14.524 0.385 1.00 59.88 194 PRO A O 1
ATOM 1571 N N . VAL A 1 195 ? -3.163 14.393 2.155 1.00 59.31 195 VAL A N 1
ATOM 1572 C CA . VAL A 1 195 ? -2.497 15.422 2.973 1.00 59.31 195 VAL A CA 1
ATOM 1573 C C . VAL A 1 195 ? -1.147 14.927 3.499 1.00 59.31 195 VAL A C 1
ATOM 1575 O O . VAL A 1 195 ? -0.196 15.702 3.568 1.00 59.31 195 VAL A O 1
ATOM 1578 N N . HIS A 1 196 ? -1.038 13.630 3.794 1.00 59.09 196 HIS A N 1
ATOM 1579 C CA . HIS A 1 196 ? 0.180 13.002 4.312 1.00 59.09 196 HIS A CA 1
ATOM 1580 C C . HIS A 1 196 ? 0.800 11.994 3.342 1.00 59.09 196 HIS A C 1
ATOM 1582 O O . HIS A 1 196 ? 1.669 11.209 3.739 1.00 59.09 196 HIS A O 1
ATOM 1588 N N . ALA A 1 197 ? 0.404 12.032 2.067 1.00 63.12 197 ALA A N 1
ATOM 1589 C CA . ALA A 1 197 ? 1.078 11.304 1.006 1.00 63.12 197 ALA A CA 1
ATOM 1590 C C . ALA A 1 197 ? 2.580 11.627 1.085 1.00 63.12 197 ALA A C 1
ATOM 1592 O O . ALA A 1 197 ? 2.965 12.795 1.104 1.00 63.12 197 ALA A O 1
ATOM 1593 N N . LEU A 1 198 ? 3.422 10.590 1.162 1.00 71.31 198 LEU A N 1
ATOM 1594 C CA . LEU A 1 198 ? 4.885 10.664 1.343 1.00 71.31 198 LEU A CA 1
ATOM 1595 C C . LEU A 1 198 ? 5.405 10.921 2.778 1.00 71.31 198 LEU A C 1
ATOM 1597 O O . LEU A 1 198 ? 6.619 11.014 2.972 1.00 71.31 198 LEU A O 1
ATOM 1601 N N . THR A 1 199 ? 4.547 10.986 3.803 1.00 77.94 199 THR A N 1
ATOM 1602 C CA . THR A 1 199 ? 5.004 11.023 5.207 1.00 77.94 199 THR A CA 1
ATOM 1603 C C . THR A 1 199 ? 5.274 9.610 5.716 1.00 77.94 199 THR A C 1
ATOM 1605 O O . THR A 1 199 ? 4.391 8.762 5.673 1.00 77.94 199 THR A O 1
ATOM 1608 N N . ILE A 1 200 ? 6.475 9.350 6.245 1.00 83.81 200 ILE A N 1
ATOM 1609 C CA . ILE A 1 200 ? 6.865 8.025 6.754 1.00 83.81 200 ILE A CA 1
ATOM 1610 C C . ILE A 1 200 ? 5.969 7.610 7.928 1.00 83.81 200 ILE A C 1
ATOM 1612 O O . ILE A 1 200 ? 6.082 8.161 9.023 1.00 83.81 200 ILE A O 1
ATOM 1616 N N . ARG A 1 201 ? 5.120 6.602 7.709 1.00 87.62 201 ARG A N 1
ATOM 1617 C CA . ARG A 1 201 ? 4.217 6.037 8.718 1.00 87.62 201 ARG A CA 1
ATOM 1618 C C . ARG A 1 201 ? 4.523 4.559 8.959 1.00 87.62 201 ARG A C 1
ATOM 1620 O O . ARG A 1 201 ? 4.834 3.839 8.009 1.00 87.62 201 ARG A O 1
ATOM 1627 N N . PRO A 1 202 ? 4.445 4.079 10.212 1.00 91.69 202 PRO A N 1
ATOM 1628 C CA . PRO A 1 202 ? 4.548 2.654 10.475 1.00 91.69 202 PRO A CA 1
ATOM 1629 C C . PRO A 1 202 ? 3.362 1.922 9.842 1.00 91.69 202 PRO A C 1
ATOM 1631 O O . PRO A 1 202 ? 2.253 2.451 9.786 1.00 91.69 202 PRO A O 1
ATOM 1634 N N . VAL A 1 203 ? 3.605 0.696 9.389 1.00 94.38 203 VAL A N 1
ATOM 1635 C CA . VAL A 1 203 ? 2.554 -0.203 8.914 1.00 94.38 203 VAL A CA 1
ATOM 1636 C C . VAL A 1 203 ? 2.501 -1.384 9.864 1.00 94.38 203 VAL A C 1
ATOM 1638 O O . VAL A 1 203 ? 3.520 -2.027 10.128 1.00 94.38 203 VAL A O 1
ATOM 1641 N N . TYR A 1 204 ? 1.317 -1.674 10.377 1.00 95.62 204 TYR A N 1
ATOM 1642 C CA . TYR A 1 204 ? 1.087 -2.781 11.280 1.00 95.62 204 TYR A CA 1
ATOM 1643 C C . TYR A 1 204 ? 0.158 -3.819 10.669 1.00 95.62 204 TYR A C 1
ATOM 1645 O O . TYR A 1 204 ? -0.685 -3.502 9.839 1.00 95.62 204 TYR A O 1
ATOM 1653 N N . THR A 1 205 ? 0.303 -5.063 11.107 1.00 95.94 205 THR A N 1
ATOM 1654 C CA . THR A 1 205 ? -0.669 -6.131 10.864 1.00 95.94 205 THR A CA 1
ATOM 1655 C C . THR A 1 205 ? -1.673 -6.170 12.007 1.00 95.94 205 THR A C 1
ATOM 1657 O O . THR A 1 205 ? -1.289 -6.100 13.178 1.00 95.94 205 THR A O 1
ATOM 1660 N N . ILE A 1 206 ? -2.949 -6.299 11.658 1.00 93.69 206 ILE A N 1
ATOM 1661 C CA . ILE A 1 206 ? -4.060 -6.449 12.597 1.00 93.69 206 ILE A CA 1
ATOM 1662 C C . ILE A 1 206 ? -4.730 -7.793 12.350 1.00 93.69 206 ILE A C 1
ATOM 1664 O O . ILE A 1 206 ? -4.901 -8.217 11.208 1.00 93.69 206 ILE A O 1
ATOM 1668 N N . SER A 1 207 ? -5.123 -8.458 13.432 1.00 92.19 207 SER A N 1
ATOM 1669 C CA . SER A 1 207 ? -6.001 -9.619 13.375 1.00 92.19 207 SER A CA 1
ATOM 1670 C C . SER A 1 207 ? -6.846 -9.685 14.638 1.00 92.19 207 SER A C 1
ATOM 1672 O O . SER A 1 207 ? -6.311 -9.586 15.744 1.00 92.19 207 SER A O 1
ATOM 1674 N N . SER A 1 208 ? -8.155 -9.846 14.461 1.00 89.69 208 SER A N 1
ATOM 1675 C CA . SER A 1 208 ? -9.093 -10.115 15.546 1.00 89.69 208 SER A CA 1
ATOM 1676 C C . SER A 1 208 ? -10.300 -10.885 15.021 1.00 89.69 208 SER A C 1
ATOM 1678 O O . SER A 1 208 ? -10.917 -10.489 14.033 1.00 89.69 208 SER A O 1
ATOM 1680 N N . GLY A 1 209 ? -10.630 -12.004 15.669 1.00 86.38 209 GLY A N 1
ATOM 1681 C CA . GLY A 1 209 ? -11.680 -12.907 15.198 1.00 86.38 209 GLY A CA 1
ATOM 1682 C C . GLY A 1 209 ? -11.417 -13.395 13.769 1.00 86.38 209 GLY A C 1
ATOM 1683 O O . GLY A 1 209 ? -10.345 -13.921 13.476 1.00 86.38 209 GLY A O 1
ATOM 1684 N N . GLU A 1 210 ? -12.400 -13.215 12.887 1.00 88.69 210 GLU A N 1
ATOM 1685 C CA . GLU A 1 210 ? -12.303 -13.558 11.459 1.00 88.69 210 GLU A CA 1
ATOM 1686 C C . GLU A 1 210 ? -11.645 -12.455 10.617 1.00 88.69 210 GLU A C 1
ATOM 1688 O O . GLU A 1 210 ? -11.322 -12.680 9.449 1.00 88.69 210 GLU A O 1
ATOM 1693 N N . PHE A 1 211 ? -11.417 -11.278 11.206 1.00 91.88 211 PHE A N 1
ATOM 1694 C CA . PHE A 1 211 ? -10.852 -10.135 10.508 1.00 91.88 211 PHE A CA 1
ATOM 1695 C C . PHE A 1 211 ? -9.332 -10.117 10.582 1.00 91.88 211 PHE A C 1
ATOM 1697 O O . PHE A 1 211 ? -8.707 -10.399 11.612 1.00 91.88 211 PHE A O 1
ATOM 1704 N N . HIS A 1 212 ? -8.732 -9.731 9.468 1.00 94.12 212 HIS A N 1
ATOM 1705 C CA . HIS A 1 212 ? -7.297 -9.588 9.311 1.00 94.12 212 HIS A CA 1
ATOM 1706 C C . HIS A 1 212 ? -6.989 -8.458 8.330 1.00 94.12 212 HIS A C 1
ATOM 1708 O O . HIS A 1 212 ? -7.771 -8.174 7.429 1.00 94.12 212 HIS A O 1
ATOM 1714 N N . GLY A 1 213 ? -5.852 -7.791 8.499 1.00 94.81 213 GLY A N 1
ATOM 1715 C CA . GLY A 1 213 ? -5.508 -6.674 7.631 1.00 94.81 213 GLY A CA 1
ATOM 1716 C C . GLY A 1 213 ? -4.380 -5.808 8.160 1.00 94.81 213 GLY A C 1
ATOM 1717 O O . GLY A 1 213 ? -3.440 -6.311 8.786 1.00 94.81 213 GLY A O 1
ATOM 1718 N N . PHE A 1 214 ? -4.461 -4.511 7.879 1.00 95.06 214 PHE A N 1
ATOM 1719 C CA . PHE A 1 214 ? -3.366 -3.571 8.071 1.00 95.06 214 PHE A CA 1
ATOM 1720 C C . PHE A 1 214 ? -3.819 -2.288 8.764 1.00 95.06 214 PHE A C 1
ATOM 1722 O O . PHE A 1 214 ? -4.931 -1.813 8.562 1.00 95.06 214 PHE A O 1
ATOM 1729 N N . GLN A 1 215 ? -2.915 -1.716 9.555 1.00 94.56 215 GLN A N 1
ATOM 1730 C CA . GLN A 1 215 ? -3.010 -0.349 10.052 1.00 94.56 215 GLN A CA 1
ATOM 1731 C C . GLN A 1 215 ? -1.854 0.464 9.491 1.00 94.56 215 GLN A C 1
ATOM 1733 O O . GLN A 1 215 ? -0.695 0.124 9.723 1.00 94.56 215 GLN A O 1
ATOM 1738 N N . VAL A 1 216 ? -2.157 1.545 8.785 1.00 92.38 216 VAL A N 1
ATOM 1739 C CA . VAL A 1 216 ? -1.163 2.497 8.287 1.00 92.38 216 VAL A CA 1
ATOM 1740 C C . VAL A 1 216 ? -1.206 3.731 9.172 1.00 92.38 216 VAL A C 1
ATOM 1742 O O . VAL A 1 216 ? -2.217 4.421 9.215 1.00 92.38 216 VAL A O 1
ATOM 1745 N N . GLY A 1 217 ? -0.109 4.025 9.865 1.00 90.50 217 GLY A N 1
ATOM 1746 C CA . GLY A 1 217 ? -0.038 5.114 10.837 1.00 90.50 217 GLY A CA 1
ATOM 1747 C C . GLY A 1 217 ? -0.227 4.660 12.282 1.00 90.50 217 GLY A C 1
ATOM 1748 O O . GLY A 1 217 ? -0.333 3.473 12.601 1.00 90.50 217 GLY A O 1
ATOM 1749 N N . ASN A 1 218 ? -0.199 5.635 13.181 1.00 88.81 218 ASN A N 1
ATOM 1750 C CA . ASN A 1 218 ? -0.356 5.422 14.609 1.00 88.81 218 ASN A CA 1
ATOM 1751 C C . ASN A 1 218 ? -1.179 6.586 15.183 1.00 88.81 218 ASN A C 1
ATOM 1753 O O . ASN A 1 218 ? -0.691 7.716 15.177 1.00 88.81 218 ASN A O 1
ATOM 1757 N N . PRO A 1 219 ? -2.390 6.332 15.701 1.00 86.56 219 PRO A N 1
ATOM 1758 C CA . PRO A 1 219 ? -3.249 7.390 16.218 1.00 86.56 219 PRO A CA 1
ATOM 1759 C C . PRO A 1 219 ? -2.792 7.918 17.584 1.00 86.56 219 PRO A C 1
ATOM 1761 O O . PRO A 1 219 ? -3.309 8.934 18.043 1.00 86.56 219 PRO A O 1
ATOM 1764 N N . ASP A 1 220 ? -1.799 7.278 18.211 1.00 84.69 220 ASP A N 1
ATOM 1765 C CA . ASP A 1 220 ? -1.216 7.672 19.496 1.00 84.69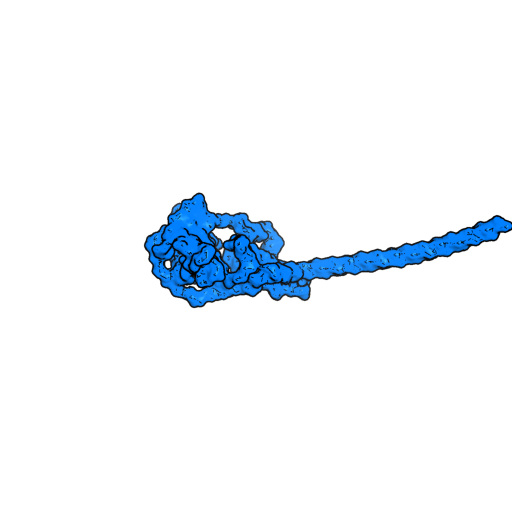 220 ASP A CA 1
ATOM 1766 C C . ASP A 1 220 ? -0.037 8.653 19.332 1.00 84.69 220 ASP A C 1
ATOM 1768 O O . ASP A 1 220 ? 0.444 9.219 20.314 1.00 84.69 220 ASP A O 1
ATOM 1772 N N . VAL A 1 221 ? 0.454 8.860 18.103 1.00 84.19 221 VAL A N 1
ATOM 1773 C CA . VAL A 1 221 ? 1.645 9.674 17.801 1.00 84.19 221 VAL A CA 1
ATOM 1774 C C . VAL A 1 221 ? 1.304 10.692 16.710 1.00 84.19 221 VAL A C 1
ATOM 1776 O O . VAL A 1 221 ? 0.662 10.301 15.738 1.00 84.19 221 VAL A O 1
ATOM 1779 N N . PRO A 1 222 ? 1.743 11.969 16.799 1.00 83.62 222 PRO A N 1
ATOM 1780 C CA . PRO A 1 222 ? 1.543 12.948 15.727 1.00 83.62 222 PRO A CA 1
ATOM 1781 C C . PRO A 1 222 ? 1.914 12.380 14.340 1.00 83.62 222 PRO A C 1
ATOM 1783 O O . PRO A 1 222 ? 2.984 11.774 14.221 1.00 83.62 222 PRO A O 1
ATOM 1786 N N . PRO A 1 223 ? 1.079 12.562 13.298 1.00 84.69 223 PRO A N 1
ATOM 1787 C CA . PRO A 1 223 ? -0.083 13.462 13.223 1.00 84.69 223 PRO A CA 1
ATOM 1788 C C . PRO A 1 223 ? -1.394 12.928 13.842 1.00 84.69 223 PRO A C 1
ATOM 1790 O O . PRO A 1 223 ? -2.437 13.539 13.654 1.00 84.69 223 PRO A O 1
ATOM 1793 N N . TYR A 1 224 ? -1.352 11.844 14.625 1.00 87.00 224 TYR A N 1
ATOM 1794 C CA . TYR A 1 224 ? -2.516 11.194 15.246 1.00 87.00 224 TYR A CA 1
ATOM 1795 C C . TYR A 1 224 ? -3.513 10.676 14.207 1.00 87.00 224 TYR A C 1
ATOM 1797 O O . TYR A 1 224 ? -4.730 10.765 14.372 1.00 87.00 224 TYR A O 1
ATOM 1805 N N . GLU A 1 225 ? -2.965 10.122 13.128 1.00 87.75 225 GLU A N 1
ATOM 1806 C CA . GLU A 1 225 ? -3.720 9.563 12.018 1.00 87.75 225 GLU A CA 1
ATOM 1807 C C . GLU A 1 225 ? -3.431 8.077 11.866 1.00 87.75 225 GLU A C 1
ATOM 1809 O O . GLU A 1 225 ? -2.287 7.622 12.014 1.00 87.75 225 GLU A O 1
ATOM 1814 N N . ALA A 1 226 ? -4.472 7.327 11.526 1.00 90.88 226 ALA A N 1
ATOM 1815 C CA . ALA A 1 226 ? -4.330 5.939 11.135 1.00 90.88 226 ALA A CA 1
ATOM 1816 C C . ALA A 1 226 ? -5.439 5.526 10.170 1.00 90.88 226 ALA A C 1
ATOM 1818 O O . ALA A 1 226 ? -6.600 5.843 10.403 1.00 90.88 226 ALA A O 1
ATOM 1819 N N . ARG A 1 227 ? -5.087 4.762 9.138 1.00 91.62 227 ARG A N 1
ATOM 1820 C CA . ARG A 1 227 ? -6.052 4.015 8.327 1.00 91.62 227 ARG A CA 1
ATOM 1821 C C . ARG A 1 227 ? -6.040 2.562 8.740 1.00 91.62 227 ARG A C 1
ATOM 1823 O O . ARG A 1 227 ? -4.963 1.990 8.909 1.00 91.62 227 ARG A O 1
ATOM 1830 N N . ILE A 1 228 ? -7.220 1.980 8.868 1.00 93.00 228 ILE A N 1
ATOM 1831 C CA . ILE A 1 228 ? -7.420 0.568 9.156 1.00 93.00 228 ILE A CA 1
ATOM 1832 C C . ILE A 1 228 ? -8.098 -0.068 7.945 1.00 93.00 228 ILE A C 1
ATOM 1834 O O . ILE A 1 228 ? -9.199 0.332 7.585 1.00 93.00 228 ILE A O 1
ATOM 1838 N N . ASP A 1 229 ? -7.449 -1.062 7.343 1.00 92.44 229 ASP A N 1
ATOM 1839 C CA . ASP A 1 229 ? -7.975 -1.875 6.245 1.00 92.44 229 ASP A CA 1
ATOM 1840 C C . ASP A 1 229 ? -8.129 -3.315 6.731 1.00 92.44 229 ASP A C 1
ATOM 1842 O O . ASP A 1 229 ? -7.143 -3.944 7.118 1.00 92.44 229 ASP A O 1
ATOM 1846 N N . LEU A 1 230 ? -9.349 -3.846 6.718 1.00 93.12 230 LEU A N 1
ATOM 1847 C CA . LEU A 1 230 ? -9.687 -5.171 7.236 1.00 93.12 230 LEU A CA 1
ATOM 1848 C C . LEU A 1 230 ? -10.410 -6.003 6.187 1.00 93.12 230 LEU A C 1
ATOM 1850 O O . LEU A 1 230 ? -11.210 -5.492 5.410 1.00 93.12 230 LEU A O 1
ATOM 1854 N N . TYR A 1 231 ? -10.160 -7.303 6.229 1.00 92.19 231 TYR A N 1
ATOM 1855 C CA . TYR A 1 231 ? -10.777 -8.310 5.383 1.00 92.19 231 TYR A CA 1
ATOM 1856 C C . TYR A 1 231 ? -11.315 -9.422 6.276 1.00 92.19 231 TYR A C 1
ATOM 1858 O O . TYR A 1 231 ? -10.633 -9.841 7.215 1.00 92.19 231 TYR A O 1
ATOM 1866 N N . ASP A 1 232 ? -12.543 -9.866 6.026 1.00 91.25 232 ASP A N 1
ATOM 1867 C CA . ASP A 1 232 ? -13.134 -10.997 6.745 1.00 91.25 232 ASP A CA 1
ATOM 1868 C C . ASP A 1 232 ? -12.797 -12.350 6.091 1.00 91.25 232 ASP A C 1
ATOM 1870 O O . ASP A 1 232 ? -12.088 -12.429 5.086 1.00 91.25 232 ASP A O 1
ATOM 1874 N N . GLY A 1 233 ? -13.316 -13.449 6.648 1.00 88.88 233 GLY A N 1
ATOM 1875 C CA . GLY A 1 233 ? -13.109 -14.792 6.092 1.00 88.88 233 GLY A CA 1
ATOM 1876 C C . GLY A 1 233 ? -13.708 -15.011 4.693 1.00 88.88 233 GLY A C 1
ATOM 1877 O O . GLY A 1 233 ? -13.317 -15.958 4.010 1.00 88.88 233 GLY A O 1
ATOM 1878 N N . ALA A 1 234 ? -14.629 -14.144 4.262 1.00 89.56 234 ALA A N 1
ATOM 1879 C CA . ALA A 1 234 ? -15.217 -14.125 2.925 1.00 89.56 234 ALA A CA 1
ATOM 1880 C C . ALA A 1 234 ? -14.547 -13.087 2.002 1.00 89.56 234 ALA A C 1
ATOM 1882 O O . ALA A 1 234 ? -15.055 -12.841 0.909 1.00 89.56 234 ALA A O 1
ATOM 1883 N N . ASP A 1 235 ? -13.416 -12.507 2.425 1.00 88.06 235 ASP A N 1
ATOM 1884 C CA . ASP A 1 235 ? -12.631 -11.511 1.687 1.00 88.06 235 ASP A CA 1
ATOM 1885 C C . ASP A 1 235 ? -13.400 -10.198 1.412 1.00 88.06 235 ASP A C 1
ATOM 1887 O O . ASP A 1 235 ? -13.074 -9.438 0.499 1.00 88.06 235 ASP A O 1
ATOM 1891 N N . ARG A 1 236 ? -14.420 -9.893 2.227 1.00 87.56 236 ARG A N 1
ATOM 1892 C CA . ARG A 1 236 ? -15.106 -8.595 2.212 1.00 87.56 236 ARG A CA 1
ATOM 1893 C C . ARG A 1 236 ? -14.233 -7.553 2.899 1.00 87.56 236 ARG A C 1
ATOM 1895 O O . ARG A 1 236 ? -13.788 -7.766 4.026 1.00 87.56 236 ARG A O 1
ATOM 1902 N N . HIS A 1 237 ? -14.029 -6.423 2.230 1.00 88.12 237 HIS A N 1
ATOM 1903 C CA . HIS A 1 237 ? -13.201 -5.322 2.716 1.00 88.12 237 HIS A CA 1
ATOM 1904 C C . HIS A 1 237 ? -14.018 -4.323 3.542 1.00 88.12 237 HIS A C 1
ATOM 1906 O O . HIS A 1 237 ? -15.122 -3.926 3.166 1.00 88.12 237 HIS A O 1
ATOM 1912 N N . LEU A 1 238 ? -13.454 -3.923 4.677 1.00 88.44 238 LEU A N 1
ATOM 1913 C CA . LEU A 1 238 ? -13.925 -2.842 5.529 1.00 88.44 238 LEU A CA 1
ATOM 1914 C C . LEU A 1 238 ? -12.737 -1.932 5.827 1.00 88.44 238 LEU A C 1
ATOM 1916 O O . LEU A 1 238 ? -11.736 -2.384 6.384 1.00 88.44 238 LEU A O 1
ATOM 1920 N N . ALA A 1 239 ? -12.873 -0.651 5.504 1.00 89.31 239 ALA A N 1
ATOM 1921 C CA . ALA A 1 239 ? -11.878 0.361 5.821 1.00 89.31 239 ALA A CA 1
ATOM 1922 C C . ALA A 1 239 ? -12.466 1.461 6.701 1.00 89.31 239 ALA A C 1
ATOM 1924 O O . ALA A 1 239 ? -13.666 1.747 6.643 1.00 89.31 239 ALA A O 1
ATOM 1925 N N . PHE A 1 240 ? -11.611 2.081 7.505 1.00 89.88 240 PHE A N 1
ATOM 1926 C CA . PHE A 1 240 ? -11.921 3.330 8.185 1.00 89.88 240 PHE A CA 1
ATOM 1927 C C . PHE A 1 240 ? -10.660 4.128 8.495 1.00 89.88 240 PHE A C 1
ATOM 1929 O O . PHE A 1 240 ? -9.592 3.569 8.755 1.00 89.88 240 PHE A O 1
ATOM 1936 N N . ASP A 1 241 ? -10.815 5.443 8.512 1.00 90.56 241 ASP A N 1
ATOM 1937 C CA . ASP A 1 241 ? -9.744 6.396 8.750 1.00 90.56 241 ASP A CA 1
ATOM 1938 C C . ASP A 1 241 ? -9.965 7.119 10.084 1.00 90.56 241 ASP A C 1
ATOM 1940 O O . ASP A 1 241 ? -11.084 7.474 10.459 1.00 90.56 241 ASP A O 1
ATOM 1944 N N . ILE A 1 242 ? -8.886 7.329 10.828 1.00 90.94 242 ILE A 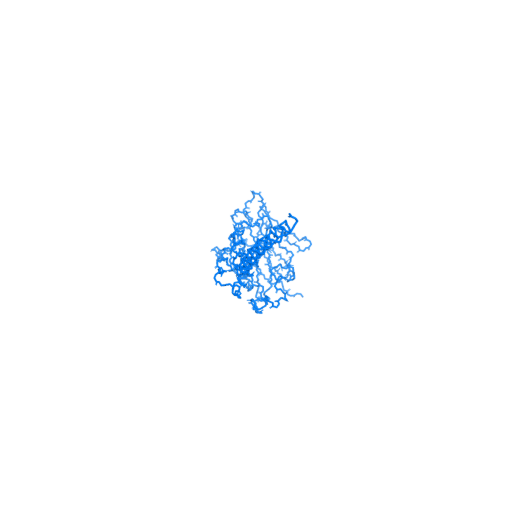N 1
ATOM 1945 C CA . ILE A 1 242 ? -8.844 8.061 12.093 1.00 90.94 242 ILE A CA 1
ATOM 1946 C C . ILE A 1 242 ? -8.038 9.329 11.847 1.00 90.94 242 ILE A C 1
ATOM 1948 O O . ILE A 1 242 ? -6.886 9.250 11.423 1.00 90.94 242 ILE A O 1
ATOM 1952 N N . TRP A 1 243 ? -8.629 10.479 12.164 1.00 88.12 243 TRP A N 1
ATOM 1953 C CA . TRP A 1 243 ? -8.042 11.795 11.927 1.00 88.12 243 TRP A CA 1
ATOM 1954 C C . TRP A 1 243 ? -8.020 12.627 13.204 1.00 88.12 243 TRP A C 1
ATOM 1956 O O . TRP A 1 243 ? -9.076 13.031 13.709 1.00 88.12 243 TRP A O 1
ATOM 1966 N N . GLY A 1 244 ? -6.821 12.913 13.713 1.00 83.69 244 GLY A N 1
ATOM 1967 C CA . GLY A 1 244 ? -6.598 13.935 14.733 1.00 83.69 244 GLY A CA 1
ATOM 1968 C C . GLY A 1 244 ? -6.813 15.337 14.174 1.00 83.69 244 GLY A C 1
ATOM 1969 O O . GLY A 1 244 ? -6.407 15.643 13.057 1.00 83.69 244 GLY A O 1
ATOM 1970 N N . GLY A 1 245 ? -7.470 16.212 14.938 1.00 71.62 245 GLY A N 1
ATOM 1971 C CA . GLY A 1 245 ? -7.508 17.632 14.583 1.00 71.62 245 GLY A CA 1
ATOM 1972 C C . GLY A 1 245 ? -6.112 18.257 14.685 1.00 71.62 245 GLY A C 1
ATOM 1973 O O . GLY A 1 245 ? -5.311 17.856 15.525 1.00 71.62 245 GLY A O 1
ATOM 1974 N N . GLU A 1 246 ? -5.812 19.270 13.873 1.00 66.50 246 GLU A N 1
ATOM 1975 C CA . GLU A 1 246 ? -4.526 19.975 13.941 1.00 66.50 246 GLU A CA 1
ATOM 1976 C C . GLU A 1 246 ? -4.292 20.544 15.355 1.00 66.50 246 GLU A C 1
ATOM 1978 O O . GLU A 1 246 ? -5.110 21.296 15.884 1.00 66.50 246 GLU A O 1
ATOM 1983 N N . GLY A 1 247 ? -3.197 20.137 16.007 1.00 66.25 247 GLY A N 1
ATOM 1984 C CA . GLY A 1 247 ? -2.896 20.522 17.394 1.00 66.25 247 GLY A CA 1
ATOM 1985 C C . GLY A 1 247 ? -3.782 19.861 18.461 1.00 66.25 247 GLY A C 1
ATOM 1986 O O . GLY A 1 247 ? -3.614 20.134 19.652 1.00 66.25 247 GLY A O 1
ATOM 1987 N N . HIS A 1 248 ? -4.690 18.974 18.066 1.00 64.94 248 HIS A N 1
ATOM 1988 C CA . HIS A 1 248 ? -5.498 18.164 18.962 1.00 64.94 248 HIS A CA 1
ATOM 1989 C C . HIS A 1 248 ? -4.891 16.762 19.047 1.00 64.94 248 HIS A C 1
ATOM 1991 O O . HIS A 1 248 ? -4.484 16.173 18.052 1.00 64.94 248 HIS A O 1
ATOM 1997 N N . GLY A 1 249 ? -4.712 16.284 20.281 1.00 75.88 249 GLY A N 1
ATOM 1998 C CA . GLY A 1 249 ? -4.009 15.034 20.558 1.00 75.88 249 GLY A CA 1
ATOM 1999 C C . GLY A 1 249 ? -4.757 13.792 20.074 1.00 75.88 249 GLY A C 1
ATOM 2000 O O . GLY A 1 249 ? -5.773 13.873 19.393 1.00 75.88 249 GLY A O 1
ATOM 2001 N N . GLN A 1 250 ? -4.261 12.637 20.507 1.00 84.19 250 GLN A N 1
ATOM 2002 C CA . GLN A 1 250 ? -4.837 11.311 20.286 1.00 84.19 250 GLN A CA 1
ATOM 2003 C C . GLN A 1 250 ? -6.381 11.295 20.273 1.00 84.19 250 GLN A C 1
ATOM 2005 O O . GLN A 1 250 ? -7.042 11.743 21.222 1.00 84.19 250 GLN A O 1
ATOM 2010 N N . VAL A 1 251 ? -6.942 10.758 19.183 1.00 86.94 251 VAL A N 1
ATOM 2011 C CA . VAL A 1 251 ? -8.394 10.580 18.996 1.00 86.94 251 VAL A CA 1
ATOM 2012 C C . VAL A 1 251 ? -8.867 9.309 19.679 1.00 86.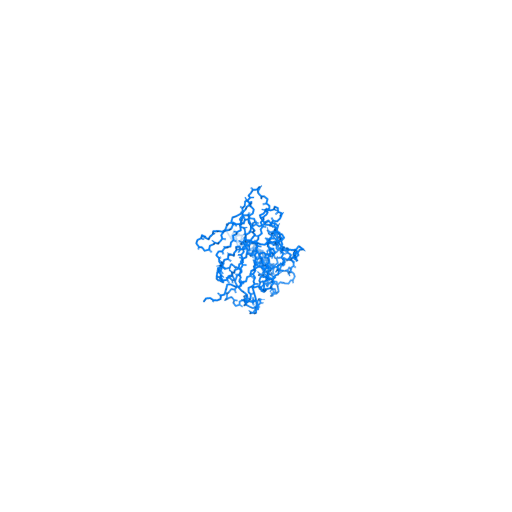94 251 VAL A C 1
ATOM 2014 O O . VAL A 1 251 ? -9.826 9.348 20.447 1.00 86.94 251 VAL A O 1
ATOM 2017 N N . LEU A 1 252 ? -8.170 8.208 19.392 1.00 89.75 252 LEU A N 1
ATOM 2018 C CA . LEU A 1 252 ? -8.419 6.868 19.901 1.00 89.75 252 LEU A CA 1
ATOM 2019 C C . LEU A 1 252 ? -7.103 6.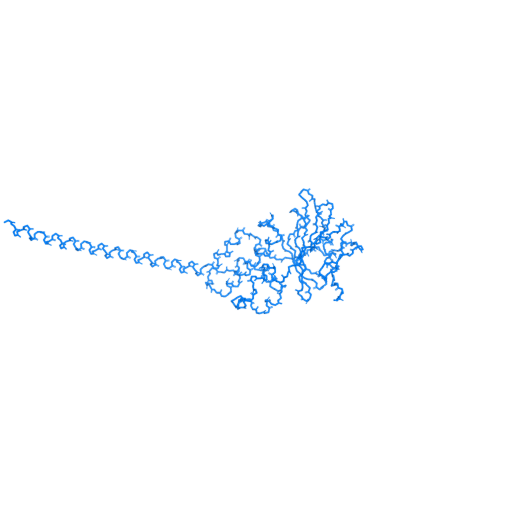258 20.360 1.00 89.75 252 LEU A C 1
ATOM 2021 O O . LEU A 1 252 ? -6.077 6.472 19.716 1.00 89.75 252 LEU A O 1
ATOM 2025 N N . THR A 1 253 ? -7.144 5.488 21.442 1.00 91.00 253 THR A N 1
ATOM 2026 C CA . THR A 1 253 ? -6.006 4.655 21.839 1.00 91.00 253 THR A CA 1
ATOM 2027 C C . THR A 1 253 ? -5.941 3.384 20.999 1.00 91.00 253 THR A C 1
ATOM 2029 O O . THR A 1 253 ? -6.963 2.898 20.501 1.00 91.00 253 THR A O 1
ATOM 2032 N N . GLN A 1 254 ? -4.761 2.766 20.909 1.00 92.50 254 GLN A N 1
ATOM 2033 C CA . GLN A 1 254 ? -4.641 1.439 20.296 1.00 92.50 254 GLN A CA 1
ATOM 2034 C C . GLN A 1 254 ? -5.582 0.398 20.935 1.00 92.50 254 GLN A C 1
ATOM 2036 O O . GLN A 1 254 ? -6.079 -0.488 20.249 1.00 92.50 254 GLN A O 1
ATOM 2041 N N . GLU A 1 255 ? -5.869 0.508 22.233 1.00 92.38 255 GLU A N 1
ATOM 2042 C CA . GLU A 1 255 ? -6.759 -0.413 22.954 1.00 92.38 255 GLU A CA 1
ATOM 2043 C C . GLU A 1 255 ? -8.228 -0.216 22.581 1.00 92.38 255 GLU A C 1
ATOM 2045 O O . GLU A 1 255 ? -8.989 -1.183 22.509 1.00 92.38 255 GLU A O 1
ATOM 2050 N N . GLU A 1 256 ? -8.634 1.033 22.339 1.00 92.50 256 GLU A N 1
ATOM 2051 C CA . GLU A 1 256 ? -9.956 1.359 21.808 1.00 92.50 256 GLU A CA 1
ATOM 2052 C C . GLU A 1 256 ? -10.095 0.817 20.380 1.00 92.50 256 GLU A C 1
ATOM 2054 O O . GLU A 1 256 ? -11.110 0.200 20.071 1.00 92.50 256 GLU A O 1
ATOM 2059 N N . ILE A 1 257 ? -9.061 0.944 19.541 1.00 92.94 257 ILE A N 1
ATOM 2060 C CA . ILE A 1 257 ? -9.049 0.390 18.176 1.00 92.94 257 ILE A CA 1
ATOM 2061 C C . ILE A 1 257 ? -9.127 -1.132 18.202 1.00 92.94 257 ILE A C 1
ATOM 2063 O O . ILE A 1 257 ? -9.966 -1.709 17.517 1.00 92.94 257 ILE A O 1
ATOM 2067 N N . ASN A 1 258 ? -8.305 -1.793 19.017 1.00 93.62 258 ASN A N 1
ATOM 2068 C CA . ASN A 1 258 ? -8.330 -3.247 19.154 1.00 93.62 258 ASN A CA 1
ATOM 2069 C C . ASN A 1 258 ? -9.725 -3.741 19.553 1.00 93.62 258 ASN A C 1
ATOM 2071 O O . ASN A 1 258 ? -10.247 -4.668 18.936 1.00 93.62 258 ASN A O 1
ATOM 2075 N N . ALA A 1 259 ? -10.351 -3.084 20.535 1.00 92.56 259 ALA A N 1
ATOM 2076 C CA . ALA A 1 259 ? -11.696 -3.422 20.979 1.00 92.56 259 ALA A CA 1
ATOM 2077 C C . ALA A 1 259 ? -12.736 -3.183 19.873 1.00 92.56 259 ALA A C 1
ATOM 2079 O O . ALA A 1 259 ? -13.601 -4.029 19.641 1.00 92.56 259 ALA A O 1
ATOM 2080 N N . MET A 1 260 ? -12.638 -2.063 19.146 1.00 92.62 260 MET A N 1
ATOM 2081 C CA . MET A 1 260 ? -13.499 -1.793 17.993 1.00 92.62 260 MET A CA 1
ATOM 2082 C C . MET A 1 260 ? -13.393 -2.909 16.958 1.00 92.62 260 MET A C 1
ATOM 2084 O O . MET A 1 260 ? -14.423 -3.468 16.590 1.00 92.62 260 MET A O 1
ATOM 2088 N N . VAL A 1 261 ? -12.173 -3.278 16.552 1.00 93.12 261 VAL A N 1
ATOM 2089 C CA . VAL A 1 261 ? -11.929 -4.345 15.573 1.00 93.12 261 VAL A CA 1
ATOM 2090 C C . VAL A 1 261 ? -12.457 -5.690 16.076 1.00 93.12 261 VAL A C 1
ATOM 2092 O O . VAL A 1 261 ? -13.131 -6.397 15.333 1.00 93.12 261 VAL A O 1
ATOM 2095 N N . ALA A 1 262 ? -12.238 -6.019 17.351 1.00 92.75 262 ALA A N 1
ATOM 2096 C CA . ALA A 1 262 ? -12.758 -7.238 17.975 1.00 92.75 262 ALA A CA 1
ATOM 2097 C C . ALA A 1 262 ? -14.294 -7.286 18.042 1.00 92.75 262 ALA A C 1
ATOM 2099 O O . ALA A 1 262 ? -14.885 -8.363 18.100 1.00 92.75 262 ALA A O 1
ATOM 2100 N N . SER A 1 263 ? -14.955 -6.126 18.032 1.00 92.88 263 SER A N 1
ATOM 2101 C CA . SER A 1 263 ? -16.415 -6.032 18.057 1.00 92.88 263 SER A CA 1
ATOM 2102 C C . SER A 1 263 ? -17.074 -6.161 16.683 1.00 92.88 263 SER A C 1
ATOM 2104 O O . SER A 1 263 ? -18.305 -6.261 16.624 1.00 92.88 263 SER A O 1
ATOM 2106 N N . ILE A 1 264 ? -16.285 -6.128 15.601 1.00 91.69 264 ILE A N 1
ATOM 2107 C CA . ILE A 1 264 ? -16.807 -6.208 14.239 1.00 91.69 264 ILE A CA 1
ATOM 2108 C C . ILE A 1 264 ? -17.403 -7.593 14.022 1.00 91.69 264 ILE A C 1
ATOM 2110 O O . ILE A 1 264 ? -16.785 -8.627 14.272 1.00 91.69 264 ILE A O 1
ATOM 2114 N N . ARG A 1 265 ? -18.626 -7.603 13.512 1.00 89.25 265 ARG A N 1
ATOM 2115 C CA . ARG A 1 265 ? -19.326 -8.805 13.077 1.00 89.25 265 ARG A CA 1
ATOM 2116 C C . ARG A 1 265 ? -20.167 -8.492 11.847 1.00 89.25 265 ARG A C 1
ATOM 2118 O O . ARG A 1 265 ? -20.582 -7.343 11.689 1.00 89.25 265 ARG A O 1
ATOM 2125 N N . PRO A 1 266 ? -20.470 -9.481 11.000 1.00 85.31 266 PRO A N 1
ATOM 2126 C CA . PRO A 1 266 ? -21.456 -9.302 9.947 1.00 85.31 266 PRO A CA 1
ATOM 2127 C C . PRO A 1 266 ? -22.790 -8.824 10.541 1.00 85.31 266 PRO A C 1
ATOM 2129 O O . PRO A 1 266 ? -23.221 -9.308 11.594 1.00 85.31 266 PRO A O 1
ATOM 2132 N N . ALA A 1 267 ? -23.441 -7.869 9.884 1.00 82.94 267 ALA A N 1
ATOM 2133 C CA . ALA A 1 267 ? -24.863 -7.642 10.078 1.00 82.94 267 ALA A CA 1
ATOM 2134 C C . ALA A 1 267 ? -25.583 -8.913 9.613 1.00 82.94 267 ALA A C 1
ATOM 2136 O O . ALA A 1 267 ? -25.227 -9.470 8.576 1.00 82.94 267 ALA A O 1
ATOM 2137 N N . SER A 1 268 ? -26.525 -9.421 10.407 1.00 71.06 268 SER A N 1
ATOM 2138 C CA . SER A 1 268 ? -27.304 -10.598 10.018 1.00 71.06 268 SER A CA 1
ATOM 2139 C C . SER A 1 268 ? -27.941 -10.362 8.645 1.00 71.06 268 SER A C 1
ATOM 2141 O O . SER A 1 268 ? -28.526 -9.299 8.444 1.00 71.06 268 SER A O 1
ATOM 2143 N N . ASP A 1 269 ? -27.825 -11.337 7.739 1.00 53.41 269 ASP A N 1
ATOM 2144 C CA . ASP A 1 269 ? -28.369 -11.256 6.380 1.00 53.41 269 ASP A CA 1
ATOM 2145 C C . ASP A 1 269 ? -29.846 -10.821 6.403 1.00 53.41 269 ASP A C 1
ATOM 2147 O O . ASP A 1 269 ? -30.681 -11.440 7.075 1.00 53.41 269 ASP A O 1
ATOM 2151 N N . HIS A 1 270 ? -30.153 -9.749 5.671 1.00 42.25 270 HIS A N 1
ATOM 2152 C CA . HIS A 1 270 ? -31.508 -9.409 5.240 1.00 42.25 270 HIS A CA 1
ATOM 2153 C C . HIS A 1 270 ? -31.747 -9.938 3.829 1.00 42.25 270 HIS A C 1
ATOM 2155 O O . HIS A 1 270 ? -30.846 -9.763 2.977 1.00 42.25 270 HIS A O 1
#

Sequence (270 aa):
MEDQALKWWHVRWGLAGRIISRFAIVSGKLIGLLFLVGAVGWGVLYLLQPWLSSQHLGKIDPQLSIIPVSISNKAESPLSNSNIEHYGFIFRLPNKGIARTIEQTTLVRFPNGMLEFPRPERYEDSLVFASTHNDEHVEKLLGREMLHSQFKLMQVAMLATPEQVKWWRFRSSQNERASLLLVLKFIALTESSPVHALTIRPVYTISSGEFHGFQVGNPDVPPYEARIDLYDGADRHLAFDIWGGEGHGQVLTQEEINAMVASIRPASDH

Solvent-accessible surface area (backbone atoms only — not comparable to full-atom values): 14411 Å² total; per-residue (Å²): 115,67,70,60,53,56,54,53,49,55,53,50,51,59,49,50,51,53,52,53,51,50,49,51,53,51,49,50,51,52,52,52,50,51,52,49,52,50,52,52,51,49,52,51,49,62,37,32,38,56,30,53,51,31,49,51,48,34,68,71,30,61,50,45,65,50,57,64,39,76,64,84,76,81,55,64,42,84,62,34,94,54,71,47,76,57,95,60,32,29,31,34,40,55,79,69,58,50,77,48,75,57,100,67,30,41,39,28,44,40,96,30,22,38,36,37,32,61,56,76,65,50,73,76,64,32,71,61,48,43,76,52,61,94,37,69,68,50,38,71,55,68,33,66,73,39,77,76,27,62,54,56,40,52,53,55,14,44,65,28,39,43,80,72,30,47,69,87,46,55,80,32,69,66,26,50,36,40,37,51,27,41,52,40,31,50,48,61,63,34,73,74,34,79,90,53,48,74,57,83,53,58,41,26,42,45,74,36,90,65,33,36,40,37,29,44,38,43,27,76,42,91,77,10,31,27,36,38,42,35,22,38,85,84,52,52,75,48,56,36,39,36,41,24,37,91,98,34,56,58,58,50,51,67,29,44,49,46,30,30,53,57,45,52,40,73,42,80,88,129

Organism: NCBI:txid3036704

pLDDT: mean 85.95, std 10.05, range [42.25, 97.19]

Foldseek 3Di:
DVVVVVVVVVVVVVVVVVVVVVVVVVVVVVVVVVVVVVVVVVVLCQQQVLLVLLVVLCVQAVLQAAAAAADPDLAADDFDPDWDDADQKIWTARPAWDWDDDPRKIWTDGPFFIKIFDRDQDLCRQPLLVVQPPDPLSCVLQPPVCNVAPQSLQNVLSRQHSVQQDSVCGPDSSSVSSSSSSVSNLSVLCVQDVPCNRPRWHKYWDDADQKTDIKTHALQDPVNKIKTWIAGVNNRITIMIIGGDDVGHRRDHPNSVSNRVNRMDGDPDD

Mean predicted aligned error: 8.48 Å